Protein AF-A0A0R3SWY9-F1 (afdb_monomer)

Nearest PDB structures (foldseek):
  3jse-assembly1_O  TM=2.771E-01  e=1.727E+00  Trypanosoma brucei
  7rro-assembly1_F1  TM=2.174E-01  e=6.274E+00  Bos taurus
  6ibb-assembly1_A  TM=1.423E-01  e=2.193E+00  Rattus norvegicus
  6ibb-assembly2_C  TM=1.505E-01  e=3.536E+00  Rattus norvegicus

Sequence (299 aa):
MLRLKQEELESQFDLRMREALEEQKVAIEGEIYRWIRRMEAIEHVVDGRADIDRVAKETQALWLAVESLAFALEVPFSKIGATVSLARRSDEFKPFYMSEPLGSYVDTVKEIASPNHEFADVIVDSLPEEVLDKGVYTRQGLLQRFNKVYKTACNVALVGETGGSLWSYAISWLQARLLFDGLGRRRMLSRLPGVGTTLLTPDSEWPEDESKIPDAFCLLTSARAALMPETDTAVNVDPTNCADIEFAVRLLSQLRGQSAAVAADWIRDARRFLEVHQAVQALLAYAMAQNVSAFEERL

Mean predicted aligned error: 12.59 Å

Solvent-accessible surface area (backbone atoms only — not comparable to full-atom values): 16631 Å² total; per-residue (Å²): 111,70,66,64,54,48,53,52,50,50,53,52,50,55,49,52,54,49,51,54,50,50,51,51,48,54,51,52,52,52,50,49,53,56,49,51,55,49,50,53,53,49,49,55,53,48,53,58,48,51,55,49,52,50,54,38,50,52,34,50,52,42,37,52,39,48,49,54,45,50,48,41,44,63,46,49,49,60,83,87,71,64,69,95,78,78,84,90,78,67,101,61,88,73,62,74,28,30,18,57,52,41,42,68,48,52,50,52,38,48,59,59,27,61,89,85,35,68,69,54,48,56,53,60,71,66,54,60,68,68,39,32,72,66,24,42,55,9,68,66,30,50,53,60,51,41,58,55,43,51,55,57,21,37,33,30,38,67,24,46,78,88,63,58,56,76,63,44,43,52,50,18,38,53,51,37,54,50,56,66,71,36,60,83,56,48,74,66,38,73,74,45,91,91,60,66,89,74,73,69,51,99,84,54,79,78,66,89,47,84,91,56,63,70,50,51,60,52,36,52,52,24,26,46,47,40,48,51,59,79,76,86,54,96,62,92,64,69,59,78,80,68,38,41,58,70,60,27,45,56,40,52,68,68,39,59,33,51,21,23,62,58,41,44,63,55,45,55,50,53,48,54,32,48,55,51,51,51,52,48,50,51,48,45,53,48,29,51,52,51,40,52,51,45,52,59,77,71,108

Organism: Hymenolepis diminuta (NCBI:txid6216)

pLDDT: mean 78.16, std 16.66, range [33.22, 97.56]

InterPro domains:
  IPR019133 MICOS complex subunit MIC60 [PF09731] (2-181)
  IPR019133 MICOS complex subunit MIC60 [PF09731] (244-287)
  IPR019133 MICOS complex subunit MIC60 [PTHR15415] (1-182)

Secondary structure (DSSP, 8-state):
-HHHHHHHHHHHHHHHHHHHHHHHHHHHHHHHHHHHHHHHHHHHHHHHHHHHHHHHHHHHHHHHHHHHHHHHHHS---TTS--TTS--S------TTBPPPSHHHHHHHHHHHTTT-HHHHHHHHHS-HHHHHH--B-HHHHHHHHHHHHHHHHTTTT--TT---HHHHHHHHHHHHHHHHTHHHHHHHTTSTTS--PPPPTTPPPP--GGGPPPHHHHHHHHHHHHS----SSS---TTTT--HHHHHHHHHT--THHHHHHHHHHHHHHHHHHHHHHHHHHHHHHHHHHHHHHHTT-

Radius of gyration: 36.82 Å; Cα contacts (8 Å, |Δi|>4): 260; chains: 1; bounding box: 90×55×126 Å

Structure (mmCIF, N/CA/C/O backbone):
data_AF-A0A0R3SWY9-F1
#
_entry.id   AF-A0A0R3SWY9-F1
#
loop_
_atom_site.group_PDB
_atom_site.id
_atom_site.type_symbol
_atom_site.label_atom_id
_atom_site.label_alt_id
_atom_site.label_comp_id
_atom_site.label_asym_id
_atom_site.label_entity_id
_atom_site.label_seq_id
_atom_site.pdbx_PDB_ins_code
_atom_site.Cartn_x
_atom_site.Cartn_y
_atom_site.Cartn_z
_atom_site.occupancy
_atom_site.B_iso_or_equiv
_atom_site.auth_seq_id
_atom_site.auth_comp_id
_atom_site.auth_asym_id
_atom_site.auth_atom_id
_atom_site.pdbx_PDB_model_num
ATOM 1 N N . MET A 1 1 ? -55.923 8.709 87.417 1.00 72.56 1 MET A N 1
ATOM 2 C CA . MET A 1 1 ? -55.506 9.882 86.617 1.00 72.56 1 MET A CA 1
ATOM 3 C C . MET A 1 1 ? -54.056 9.769 86.135 1.00 72.56 1 MET A C 1
ATOM 5 O O . MET A 1 1 ? -53.838 9.925 84.947 1.00 72.56 1 MET A O 1
ATOM 9 N N . LEU A 1 2 ? -53.091 9.411 86.997 1.00 83.06 2 LEU A N 1
ATOM 10 C CA . LEU A 1 2 ? -51.675 9.252 86.607 1.00 83.06 2 LEU A CA 1
ATOM 11 C C . LEU A 1 2 ? -51.416 8.153 85.557 1.00 83.06 2 LEU A C 1
ATOM 13 O O . LEU A 1 2 ? -50.707 8.408 84.596 1.00 83.06 2 LEU A O 1
ATOM 17 N N . ARG A 1 3 ? -52.042 6.973 85.683 1.00 84.69 3 ARG A N 1
ATOM 18 C CA . ARG A 1 3 ? -51.885 5.876 84.703 1.00 84.69 3 ARG A CA 1
ATOM 19 C C . ARG A 1 3 ? -52.355 6.243 83.293 1.00 84.69 3 ARG A C 1
ATOM 21 O O . ARG A 1 3 ? -51.629 6.011 82.345 1.00 84.69 3 ARG A O 1
ATOM 28 N N . LEU A 1 4 ? -53.511 6.902 83.186 1.00 88.12 4 LEU A N 1
ATOM 29 C CA . LEU A 1 4 ? -54.032 7.409 81.910 1.00 88.12 4 LEU A CA 1
ATOM 30 C C . LEU A 1 4 ? -53.075 8.411 81.254 1.00 88.12 4 LEU A C 1
ATOM 32 O O . LEU A 1 4 ? -52.885 8.390 80.047 1.00 88.12 4 LEU A O 1
ATOM 36 N N . LYS A 1 5 ? -52.450 9.286 82.052 1.00 84.88 5 LYS A N 1
ATOM 37 C CA . LYS A 1 5 ? -51.463 10.244 81.537 1.00 84.88 5 LYS A CA 1
ATOM 38 C C . LYS A 1 5 ? -50.164 9.574 81.102 1.00 84.88 5 LYS A C 1
ATOM 40 O O . LYS A 1 5 ? -49.520 10.068 80.186 1.00 84.88 5 LYS A O 1
ATOM 45 N N . GLN A 1 6 ? -49.803 8.468 81.741 1.00 90.69 6 GLN A N 1
ATOM 46 C CA . GLN A 1 6 ? -48.638 7.678 81.378 1.00 90.69 6 GLN A CA 1
ATOM 47 C C . GLN A 1 6 ? -48.862 6.895 80.078 1.00 90.69 6 GLN A C 1
ATOM 49 O O . GLN A 1 6 ? -48.032 7.001 79.186 1.00 90.69 6 GLN A O 1
ATOM 54 N N . GLU A 1 7 ? -50.013 6.237 79.913 1.00 91.25 7 GLU A N 1
ATOM 55 C CA . GLU A 1 7 ? -50.393 5.578 78.649 1.00 91.25 7 GLU A CA 1
ATOM 56 C C . GLU A 1 7 ? -50.476 6.570 77.481 1.00 91.25 7 GLU A C 1
ATOM 58 O O . GLU A 1 7 ? -50.035 6.279 76.373 1.00 91.25 7 GLU A O 1
ATOM 63 N N . GLU A 1 8 ? -51.011 7.770 77.718 1.00 89.44 8 GLU A N 1
ATOM 64 C CA . GLU A 1 8 ? -51.110 8.802 76.684 1.00 89.44 8 GLU A CA 1
ATOM 65 C C . GLU A 1 8 ? -49.728 9.340 76.271 1.00 89.44 8 GLU A C 1
ATOM 67 O O . GLU A 1 8 ? -49.476 9.568 75.088 1.00 89.44 8 GLU A O 1
ATOM 72 N N . LEU A 1 9 ? -48.803 9.487 77.226 1.00 91.81 9 LEU A N 1
ATOM 73 C CA . LEU A 1 9 ? -47.408 9.838 76.949 1.00 91.81 9 LEU A CA 1
ATOM 74 C C . LEU A 1 9 ? -46.670 8.727 76.196 1.00 91.81 9 LEU A C 1
ATOM 76 O O . LEU A 1 9 ? -45.959 9.026 75.240 1.00 91.81 9 LEU A O 1
ATOM 80 N N . GLU A 1 10 ? -46.853 7.470 76.600 1.00 91.94 10 GLU A N 1
ATOM 81 C CA . GLU A 1 10 ? -46.270 6.296 75.938 1.00 91.94 10 GLU A CA 1
ATOM 82 C C . GLU A 1 10 ? -46.774 6.184 74.496 1.00 91.94 10 GLU A C 1
ATOM 84 O O . GLU A 1 10 ? -45.973 6.089 73.569 1.00 91.94 10 GLU A O 1
ATOM 89 N N . SER A 1 11 ? -48.083 6.341 74.278 1.00 91.06 11 SER A N 1
ATOM 90 C CA . SER A 1 11 ? -48.669 6.349 72.936 1.00 91.06 11 SER A CA 1
ATOM 91 C C . SER A 1 11 ? -48.112 7.468 72.054 1.00 91.06 11 SER A C 1
ATOM 93 O O . SER A 1 11 ? -47.897 7.241 70.864 1.00 91.06 11 SER A O 1
ATOM 95 N N . GLN A 1 12 ? -47.892 8.672 72.593 1.00 90.81 12 GLN A N 1
ATOM 96 C CA . GLN A 1 12 ? -47.285 9.761 71.821 1.00 90.81 12 GLN A CA 1
ATOM 97 C C . GLN A 1 12 ? -45.805 9.518 71.527 1.00 90.81 12 GLN A C 1
ATOM 99 O O . GLN A 1 12 ? -45.319 9.908 70.465 1.00 90.81 12 GLN A O 1
ATOM 104 N N . PHE A 1 13 ? -45.082 8.900 72.458 1.00 92.31 13 PHE A N 1
ATOM 105 C CA . PHE A 1 13 ? -43.673 8.581 72.273 1.00 92.31 13 PHE A CA 1
ATOM 106 C C . PHE A 1 13 ? -43.491 7.513 71.192 1.00 92.31 13 PHE A C 1
ATOM 108 O O . PHE A 1 13 ? -42.676 7.688 70.288 1.00 92.31 13 PHE A O 1
ATOM 115 N N . ASP A 1 14 ? -44.319 6.469 71.228 1.00 94.12 14 ASP A N 1
ATOM 116 C CA . ASP A 1 14 ? -44.357 5.422 70.209 1.00 94.12 14 ASP A CA 1
ATOM 117 C C . ASP A 1 14 ? -44.703 5.978 68.827 1.00 94.12 14 ASP A C 1
ATOM 119 O O . ASP A 1 14 ? -44.100 5.573 67.832 1.00 94.12 14 ASP A O 1
ATOM 123 N N . LEU A 1 15 ? -45.652 6.919 68.754 1.00 94.56 15 LEU A N 1
ATOM 124 C CA . LEU A 1 15 ? -46.021 7.568 67.497 1.00 94.56 15 LEU A CA 1
ATOM 125 C C . LEU A 1 15 ? -44.830 8.336 66.904 1.00 94.56 15 LEU A C 1
ATOM 127 O O . LEU A 1 15 ? -44.457 8.083 65.763 1.00 94.56 15 LEU A O 1
ATOM 131 N N . ARG A 1 16 ? -44.169 9.190 67.700 1.00 93.62 16 ARG A N 1
ATOM 132 C CA . ARG A 1 16 ? -42.992 9.955 67.245 1.00 93.62 16 ARG A CA 1
ATOM 133 C C . ARG A 1 16 ? -41.823 9.062 66.851 1.00 93.62 16 ARG A C 1
ATOM 135 O O . ARG A 1 16 ? -41.114 9.370 65.899 1.00 93.62 16 ARG A O 1
ATOM 142 N N . MET A 1 17 ? -41.601 7.971 67.584 1.00 93.31 17 MET A N 1
ATOM 143 C CA . MET A 1 17 ? -40.554 7.009 67.246 1.00 93.31 17 MET A CA 1
ATOM 144 C C . MET A 1 17 ? -40.823 6.345 65.896 1.00 93.31 17 MET A C 1
ATOM 146 O O . MET A 1 17 ? -39.882 6.162 65.129 1.00 93.31 17 MET A O 1
ATOM 150 N N . ARG A 1 18 ? -42.082 6.012 65.582 1.00 93.56 18 ARG A N 1
ATOM 151 C CA . ARG A 1 18 ? -42.458 5.466 64.269 1.00 93.56 18 ARG A CA 1
ATOM 152 C C . ARG A 1 18 ? -42.318 6.501 63.159 1.00 93.56 18 ARG A C 1
ATOM 154 O O . ARG A 1 18 ? -41.705 6.177 62.152 1.00 93.56 18 ARG A O 1
ATOM 161 N N . GLU A 1 19 ? -42.787 7.729 63.371 1.00 94.81 19 GLU A N 1
ATOM 162 C CA . GLU A 1 19 ? -42.649 8.829 62.402 1.00 94.81 19 GLU A CA 1
ATOM 163 C C . GLU A 1 19 ? -41.175 9.102 62.067 1.00 94.81 19 GLU A C 1
ATOM 165 O O . GLU A 1 19 ? -40.802 9.117 60.898 1.00 94.81 19 GLU A O 1
ATOM 170 N N . ALA A 1 20 ? -40.301 9.209 63.075 1.00 92.81 20 ALA A N 1
ATOM 171 C CA . ALA A 1 20 ? -38.868 9.416 62.854 1.00 92.81 20 ALA A CA 1
ATOM 172 C C . ALA A 1 20 ? -38.196 8.231 62.131 1.00 92.81 20 ALA A C 1
ATOM 174 O O . ALA A 1 20 ? -37.278 8.424 61.332 1.00 92.81 20 ALA A O 1
ATOM 175 N N . LEU A 1 21 ? -38.642 6.999 62.401 1.00 96.38 21 LEU A N 1
ATOM 176 C CA . LEU A 1 21 ? -38.131 5.794 61.740 1.00 96.38 21 LEU A CA 1
ATOM 177 C C . LEU A 1 21 ? -38.601 5.735 60.278 1.00 96.38 21 LEU A C 1
ATOM 179 O O . LEU A 1 21 ? -37.814 5.402 59.394 1.00 96.38 21 LEU A O 1
ATOM 183 N N . GLU A 1 22 ? -39.851 6.112 60.007 1.00 93.31 22 GLU A N 1
ATOM 184 C CA . GLU A 1 22 ? -40.405 6.225 58.655 1.00 93.31 22 GLU A CA 1
ATOM 185 C C . GLU A 1 22 ? -39.715 7.330 57.847 1.00 93.31 22 GLU A C 1
ATOM 187 O O . GLU A 1 22 ? -39.317 7.081 56.710 1.00 93.31 22 GLU A O 1
ATOM 192 N N . GLU A 1 23 ? -39.474 8.504 58.434 1.00 94.62 23 GLU A N 1
ATOM 193 C CA . GLU A 1 23 ? -38.720 9.588 57.791 1.00 94.62 23 GLU A CA 1
ATOM 194 C C . GLU A 1 23 ? -37.290 9.160 57.438 1.00 94.62 23 GLU A C 1
ATOM 196 O O . GLU A 1 23 ? -36.847 9.362 56.304 1.00 94.62 23 GLU A O 1
ATOM 201 N N . GLN A 1 24 ? -36.573 8.516 58.369 1.00 93.94 24 GLN A N 1
ATOM 202 C CA . GLN A 1 24 ? -35.234 7.986 58.090 1.00 93.94 24 GLN A CA 1
ATOM 203 C C . GLN A 1 24 ? -35.260 6.911 57.006 1.00 93.94 24 GLN A C 1
ATOM 205 O O . GLN A 1 24 ? -34.390 6.890 56.136 1.00 93.94 24 GLN A O 1
ATOM 210 N N . LYS A 1 25 ? -36.264 6.033 57.028 1.00 95.44 25 LYS A N 1
ATOM 211 C CA . LYS A 1 25 ? -36.425 4.987 56.021 1.00 95.44 25 LYS A CA 1
ATOM 212 C C . LYS A 1 25 ? -36.649 5.586 54.633 1.00 95.44 25 LYS A C 1
ATOM 214 O O . LYS A 1 25 ? -35.950 5.200 53.703 1.00 95.44 25 LYS A O 1
ATOM 219 N N . VAL A 1 26 ? -37.553 6.558 54.499 1.00 94.81 26 VAL A N 1
ATOM 220 C CA . VAL A 1 26 ? -37.816 7.245 53.223 1.00 94.81 26 VAL A CA 1
ATOM 221 C C . VAL A 1 26 ? -36.578 8.009 52.743 1.00 94.81 26 VAL A C 1
ATOM 223 O O . VAL A 1 26 ? -36.274 7.992 51.549 1.00 94.81 26 VAL A O 1
ATOM 226 N N . ALA A 1 27 ? -35.825 8.635 53.654 1.00 94.50 27 ALA A N 1
ATOM 227 C CA . ALA A 1 27 ? -34.573 9.311 53.317 1.00 94.50 27 ALA A CA 1
ATOM 228 C C . ALA A 1 27 ? -33.523 8.334 52.759 1.00 94.50 27 ALA A C 1
ATOM 230 O O . ALA A 1 27 ? -32.964 8.585 51.690 1.00 94.50 27 ALA A O 1
ATOM 231 N N . ILE A 1 28 ? -33.310 7.196 53.429 1.00 95.19 28 ILE A N 1
ATOM 232 C CA . ILE A 1 28 ? -32.370 6.153 52.991 1.00 95.19 28 ILE A CA 1
ATOM 233 C C . ILE A 1 28 ? -32.824 5.532 51.665 1.00 95.19 28 ILE A C 1
ATOM 235 O O . ILE A 1 28 ? -32.014 5.373 50.753 1.00 95.19 28 ILE A O 1
ATOM 239 N N . GLU A 1 29 ? -34.113 5.222 51.510 1.00 95.50 29 GLU A N 1
ATOM 240 C CA . GLU A 1 29 ? -34.664 4.706 50.252 1.00 95.50 29 GLU A CA 1
ATOM 241 C C . GLU A 1 29 ? -34.436 5.697 49.102 1.00 95.50 29 GLU A C 1
ATOM 243 O O . GLU A 1 29 ? -33.963 5.312 48.031 1.00 95.50 29 GLU A O 1
ATOM 248 N N . GLY A 1 30 ? -34.683 6.990 49.330 1.00 96.06 30 GLY A N 1
ATOM 249 C CA . GLY A 1 30 ? -34.417 8.045 48.352 1.00 96.06 30 GLY A CA 1
ATOM 250 C C . GLY A 1 30 ? -32.938 8.162 47.968 1.00 96.06 30 GLY A C 1
ATOM 251 O O . GLY A 1 30 ? -32.618 8.389 46.795 1.00 96.06 30 GLY A O 1
ATOM 252 N N . GLU A 1 31 ? -32.022 7.983 48.922 1.00 97.00 31 GLU A N 1
ATOM 253 C CA . GLU A 1 31 ? -30.583 7.930 48.655 1.00 97.00 31 GLU A CA 1
ATOM 254 C C . GLU A 1 31 ? -30.200 6.701 47.829 1.00 97.00 31 GLU A C 1
ATOM 256 O O . GLU A 1 31 ? -29.489 6.851 46.834 1.00 97.00 31 GLU A O 1
ATOM 261 N N . ILE A 1 32 ? -30.734 5.521 48.151 1.00 97.25 32 ILE A N 1
ATOM 262 C CA . ILE A 1 32 ? -30.513 4.286 47.385 1.00 97.25 32 ILE A CA 1
ATOM 263 C C . ILE A 1 32 ? -30.966 4.469 45.933 1.00 97.25 32 ILE A C 1
ATOM 265 O O . ILE A 1 32 ? -30.189 4.204 45.017 1.00 97.25 32 ILE A O 1
ATOM 269 N N . TYR A 1 33 ? -32.164 5.010 45.690 1.00 96.25 33 TYR A N 1
ATOM 270 C CA . TYR A 1 33 ? -32.629 5.286 44.324 1.00 96.25 33 TYR A CA 1
ATOM 271 C C . TYR A 1 33 ? -31.729 6.279 43.586 1.00 96.25 33 TYR A C 1
ATOM 273 O O . TYR A 1 33 ? -31.476 6.131 42.388 1.00 96.25 33 TYR A O 1
ATOM 281 N N . ARG A 1 34 ? -31.209 7.290 44.290 1.00 96.38 34 ARG A N 1
ATOM 282 C CA . ARG A 1 34 ? -30.265 8.253 43.712 1.00 96.38 34 ARG A CA 1
ATOM 283 C C . ARG A 1 34 ? -28.943 7.584 43.327 1.00 96.38 34 ARG A C 1
ATOM 285 O O . ARG A 1 34 ? -28.356 7.966 42.318 1.00 96.38 34 ARG A O 1
ATOM 292 N N . TRP A 1 35 ? -28.467 6.620 44.111 1.00 97.25 35 TRP A N 1
ATOM 293 C CA . TRP A 1 35 ? -27.259 5.849 43.808 1.00 97.25 35 TRP A CA 1
ATOM 294 C C . TRP A 1 35 ? -27.489 4.867 42.659 1.00 97.25 35 TRP A C 1
ATOM 296 O O . TRP A 1 35 ? -26.663 4.830 41.754 1.00 97.25 35 TRP A O 1
ATOM 306 N N . ILE A 1 36 ? -28.629 4.169 42.627 1.00 97.56 36 ILE A N 1
ATOM 307 C CA . ILE A 1 36 ? -29.010 3.266 41.528 1.00 97.56 36 ILE A CA 1
ATOM 308 C C . ILE A 1 36 ? -29.021 4.017 40.195 1.00 97.56 36 ILE A C 1
ATOM 310 O O . ILE A 1 36 ? -28.367 3.585 39.254 1.00 97.56 36 ILE A O 1
ATOM 314 N N . ARG A 1 37 ? -29.655 5.195 40.128 1.00 96.62 37 ARG A N 1
ATOM 315 C CA . ARG A 1 37 ? -29.674 5.992 38.888 1.00 96.62 37 ARG A CA 1
ATOM 316 C C . ARG A 1 37 ? -28.290 6.452 38.439 1.00 96.62 37 ARG A C 1
ATOM 318 O O . ARG A 1 37 ? -28.040 6.554 37.246 1.00 96.62 37 ARG A O 1
ATOM 325 N N . ARG A 1 38 ? -27.393 6.773 39.379 1.00 97.00 38 ARG A N 1
ATOM 326 C CA . ARG A 1 38 ? -26.006 7.116 39.027 1.00 97.00 38 ARG A CA 1
ATOM 327 C C . ARG A 1 38 ? -25.240 5.901 38.531 1.00 97.00 38 ARG A C 1
ATOM 329 O O . ARG A 1 38 ? -24.461 6.047 37.603 1.00 97.00 38 ARG A O 1
ATOM 336 N N . MET A 1 39 ? -25.458 4.741 39.142 1.00 96.69 39 MET A N 1
ATOM 337 C CA . MET A 1 39 ? -24.835 3.491 38.724 1.00 96.69 39 MET A CA 1
ATOM 338 C C . MET A 1 39 ? -25.263 3.120 37.305 1.00 96.69 39 MET A C 1
ATOM 340 O O . MET A 1 39 ? -24.408 2.900 36.462 1.00 96.69 39 MET A O 1
ATOM 344 N N . GLU A 1 40 ? -26.563 3.171 37.025 1.00 96.62 40 GLU A N 1
ATOM 345 C CA . GLU A 1 40 ? -27.136 2.911 35.701 1.00 96.62 40 GLU A CA 1
ATOM 346 C C . GLU A 1 40 ? -26.636 3.921 34.653 1.00 96.62 40 GLU A C 1
ATOM 348 O O . GLU A 1 40 ? -26.290 3.555 33.533 1.00 96.62 40 GLU A O 1
ATOM 353 N N . ALA A 1 41 ? -26.503 5.200 35.029 1.00 96.06 41 ALA A N 1
ATOM 354 C CA . ALA A 1 41 ? -25.902 6.207 34.156 1.00 96.06 41 ALA A CA 1
ATOM 355 C C . ALA A 1 41 ? -24.416 5.927 33.862 1.00 96.06 41 ALA A C 1
ATOM 357 O O . ALA A 1 41 ? -23.963 6.159 32.744 1.00 96.06 41 ALA A O 1
ATOM 358 N N . ILE A 1 42 ? -23.652 5.441 34.847 1.00 95.81 42 ILE A N 1
ATOM 359 C CA . ILE A 1 42 ? -22.249 5.052 34.653 1.00 95.81 42 ILE A CA 1
ATOM 360 C C . ILE A 1 42 ? -22.162 3.804 33.775 1.00 95.81 42 ILE A C 1
ATOM 362 O O . ILE A 1 42 ? -21.337 3.785 32.869 1.00 95.81 42 ILE A O 1
ATOM 366 N N . GLU A 1 43 ? -23.007 2.802 34.009 1.00 95.00 43 GLU A N 1
ATOM 367 C CA . GLU A 1 43 ? -23.085 1.574 33.210 1.00 95.00 43 GLU A CA 1
ATOM 368 C C . GLU A 1 43 ? -23.337 1.899 31.736 1.00 95.00 43 GLU A C 1
ATOM 370 O O . GLU A 1 43 ? -22.530 1.535 30.890 1.00 95.00 43 GLU A O 1
ATOM 375 N N . HIS A 1 44 ? -24.339 2.731 31.438 1.00 93.75 44 HIS A N 1
ATOM 376 C CA . HIS A 1 44 ? -24.623 3.162 30.069 1.00 93.75 44 HIS A CA 1
ATOM 377 C C . HIS A 1 44 ? -23.445 3.909 29.410 1.00 93.75 44 HIS A C 1
ATOM 379 O O . HIS A 1 44 ? -23.178 3.743 28.220 1.00 93.75 44 HIS A O 1
ATOM 385 N N . VAL A 1 45 ? -22.727 4.757 30.157 1.00 92.75 45 VAL A N 1
ATOM 386 C CA . VAL A 1 45 ? -21.534 5.456 29.638 1.00 92.75 45 VAL A CA 1
ATOM 387 C C . VAL A 1 45 ? -20.374 4.482 29.409 1.00 92.75 45 VAL A C 1
ATOM 389 O O . VAL A 1 45 ? -19.631 4.632 28.440 1.00 92.75 45 VAL A O 1
ATOM 392 N N . VAL A 1 46 ? -20.203 3.492 30.286 1.00 93.94 46 VAL A N 1
ATOM 393 C CA . VAL A 1 46 ? -19.160 2.466 30.167 1.00 93.94 46 VAL A CA 1
ATOM 394 C C . VAL A 1 46 ? -19.433 1.552 28.978 1.00 93.94 46 VAL A C 1
ATOM 396 O O . VAL A 1 46 ? -18.508 1.317 28.204 1.00 93.94 46 VAL A O 1
ATOM 399 N N . ASP A 1 47 ? -20.675 1.108 28.789 1.00 92.19 47 ASP A N 1
ATOM 400 C CA . ASP A 1 47 ? -21.073 0.270 27.655 1.00 92.19 47 ASP A CA 1
ATOM 401 C C . ASP A 1 47 ? -20.876 1.011 26.328 1.00 92.19 47 ASP A C 1
ATOM 403 O O . ASP A 1 47 ? -20.211 0.498 25.428 1.00 92.19 47 ASP A O 1
ATOM 407 N N . GLY A 1 48 ? -21.327 2.270 26.242 1.00 88.31 48 GLY A N 1
ATOM 408 C CA . GLY A 1 48 ? -21.091 3.099 25.056 1.00 88.31 48 GLY A CA 1
ATOM 409 C C . GLY A 1 48 ? -19.600 3.292 24.753 1.00 88.31 48 GLY A C 1
ATOM 410 O O . GLY A 1 48 ? -19.182 3.251 23.597 1.00 88.31 48 GLY A O 1
ATOM 411 N N . ARG A 1 49 ? -18.762 3.434 25.787 1.00 89.38 49 ARG A N 1
ATOM 412 C CA . ARG A 1 49 ? -17.307 3.552 25.617 1.00 89.38 49 ARG A CA 1
ATOM 413 C C . ARG A 1 49 ? -16.648 2.232 25.215 1.00 89.38 49 ARG A C 1
ATOM 415 O O . ARG A 1 49 ? -15.662 2.254 24.479 1.00 89.38 49 ARG A O 1
ATOM 422 N N . ALA A 1 50 ? -17.177 1.099 25.672 1.00 90.88 50 ALA A N 1
ATOM 423 C CA . ALA A 1 50 ? -16.669 -0.223 25.322 1.00 90.88 50 ALA A CA 1
ATOM 424 C C . ALA A 1 50 ? -16.829 -0.514 23.822 1.00 90.88 50 ALA A C 1
ATOM 426 O O . ALA A 1 50 ? -15.901 -1.050 23.210 1.00 90.88 50 ALA A O 1
ATOM 427 N N . ASP A 1 51 ? -17.950 -0.107 23.221 1.00 87.50 51 ASP A N 1
ATOM 428 C CA . ASP A 1 51 ? -18.184 -0.252 21.780 1.00 87.50 51 ASP A CA 1
ATOM 429 C C . ASP A 1 51 ? -17.212 0.595 20.948 1.00 87.50 51 ASP A C 1
ATOM 431 O O . ASP A 1 51 ? -16.583 0.081 20.018 1.00 87.50 51 ASP A O 1
ATOM 435 N N . ILE A 1 52 ? -16.999 1.858 21.329 1.00 87.62 52 ILE A N 1
ATOM 436 C CA . ILE A 1 52 ? -16.041 2.747 20.649 1.00 87.62 52 ILE A CA 1
ATOM 437 C C . ILE A 1 52 ? -14.607 2.204 20.785 1.00 87.62 52 ILE A C 1
ATOM 439 O O . ILE A 1 52 ? -13.825 2.194 19.828 1.00 87.62 52 ILE A O 1
ATOM 443 N N . ASP A 1 53 ? -14.252 1.678 21.961 1.00 88.56 53 ASP A N 1
ATOM 444 C CA . ASP A 1 53 ? -12.947 1.060 22.190 1.00 88.56 53 ASP A CA 1
ATOM 445 C C . ASP A 1 53 ? -12.737 -0.224 21.383 1.00 88.56 53 ASP A C 1
ATOM 447 O O . ASP A 1 53 ? -11.598 -0.527 21.011 1.00 88.56 53 ASP A O 1
ATOM 451 N N . ARG A 1 54 ? -13.807 -0.971 21.095 1.00 88.06 54 ARG A N 1
ATOM 452 C CA . ARG A 1 54 ? -13.755 -2.153 20.231 1.00 88.06 54 ARG A CA 1
ATOM 453 C C . ARG A 1 54 ? -13.423 -1.763 18.792 1.00 88.06 54 ARG A C 1
ATOM 455 O O . ARG A 1 54 ? -12.441 -2.274 18.259 1.00 88.06 54 ARG A O 1
ATOM 462 N N . VAL A 1 55 ? -14.153 -0.804 18.218 1.00 85.56 55 VAL A N 1
ATOM 463 C CA . VAL A 1 55 ? -13.920 -0.313 16.844 1.00 85.56 55 VAL A CA 1
ATOM 464 C C . VAL A 1 55 ? -12.510 0.255 16.696 1.00 85.56 55 VAL A C 1
ATOM 466 O O . VAL A 1 55 ? -11.788 -0.071 15.756 1.00 85.56 55 VAL A O 1
ATOM 469 N N . ALA A 1 56 ? -12.049 1.044 17.665 1.00 87.75 56 ALA A N 1
ATOM 470 C CA . ALA A 1 56 ? -10.703 1.595 17.609 1.00 87.75 56 ALA A CA 1
ATOM 471 C C . ALA A 1 56 ? -9.610 0.509 17.623 1.00 87.75 56 ALA A C 1
ATOM 473 O O . ALA A 1 56 ? -8.624 0.623 16.897 1.00 87.75 56 ALA A O 1
ATOM 474 N N . LYS A 1 57 ? -9.771 -0.567 18.404 1.00 89.00 57 LYS A N 1
ATOM 475 C CA . LYS A 1 57 ? -8.816 -1.691 18.401 1.00 89.00 57 LYS A CA 1
ATOM 476 C C . LYS A 1 57 ? -8.780 -2.404 17.052 1.00 89.00 57 LYS A C 1
ATOM 478 O O . LYS A 1 57 ? -7.696 -2.743 16.587 1.00 89.00 57 LYS A O 1
ATOM 483 N N . GLU A 1 58 ? -9.936 -2.596 16.422 1.00 87.44 58 GLU A N 1
ATOM 484 C CA . GLU A 1 58 ? -10.037 -3.179 15.079 1.00 87.44 58 GLU A CA 1
ATOM 485 C C . GLU A 1 58 ? -9.295 -2.306 14.050 1.00 87.44 58 GLU A C 1
ATOM 487 O O . GLU A 1 58 ? -8.442 -2.801 13.315 1.00 87.44 58 GLU A O 1
ATOM 492 N N . THR A 1 59 ? -9.500 -0.985 14.075 1.00 88.62 59 THR A N 1
ATOM 493 C CA . THR A 1 59 ? -8.797 -0.056 13.165 1.00 88.62 59 THR A CA 1
ATOM 494 C C . THR A 1 59 ? -7.288 -0.003 13.401 1.00 88.62 59 THR A C 1
ATOM 496 O O . THR A 1 59 ? -6.515 0.127 12.454 1.00 88.62 59 THR A O 1
ATOM 499 N N . GLN A 1 60 ? -6.846 -0.149 14.653 1.00 91.06 60 GLN A N 1
ATOM 500 C CA . GLN A 1 60 ? -5.426 -0.220 14.994 1.00 91.06 60 GLN A CA 1
ATOM 501 C C . GLN A 1 60 ? -4.806 -1.523 14.495 1.00 91.06 60 GLN A C 1
ATOM 503 O O . GLN A 1 60 ? -3.689 -1.504 13.983 1.00 91.06 60 GLN A O 1
ATOM 508 N N . ALA A 1 61 ? -5.526 -2.642 14.604 1.00 91.25 61 ALA A N 1
ATOM 509 C CA . ALA A 1 61 ? -5.093 -3.912 14.036 1.00 91.25 61 ALA A CA 1
ATOM 510 C C . ALA A 1 61 ? -4.962 -3.818 12.508 1.00 91.25 61 ALA A C 1
ATOM 512 O O . ALA A 1 61 ? -3.953 -4.262 11.960 1.00 91.25 61 ALA A O 1
ATOM 513 N N . LEU A 1 62 ? -5.922 -3.171 11.835 1.00 91.50 62 LEU A N 1
ATOM 514 C CA . LEU A 1 62 ? -5.854 -2.918 10.395 1.00 91.50 62 LEU A CA 1
ATOM 515 C C . LEU A 1 62 ? -4.637 -2.056 10.044 1.00 91.50 62 LEU A C 1
ATOM 517 O O . LEU A 1 62 ? -3.868 -2.416 9.158 1.00 91.50 62 LEU A O 1
ATOM 521 N N . TRP A 1 63 ? -4.426 -0.949 10.763 1.00 93.00 63 TRP A N 1
ATOM 522 C CA . TRP A 1 63 ? -3.269 -0.080 10.550 1.00 93.00 63 TRP A CA 1
ATOM 523 C C . TRP A 1 63 ? -1.948 -0.842 10.705 1.00 93.00 63 TRP A C 1
ATOM 525 O O . TRP A 1 63 ? -1.090 -0.740 9.837 1.00 93.00 63 TRP A O 1
ATOM 535 N N . LEU A 1 64 ? -1.804 -1.665 11.749 1.00 93.88 64 LEU A N 1
ATOM 536 C CA . LEU A 1 64 ? -0.610 -2.491 11.963 1.00 93.88 64 LEU A CA 1
ATOM 537 C C . LEU A 1 64 ? -0.390 -3.509 10.837 1.00 93.88 64 LEU A C 1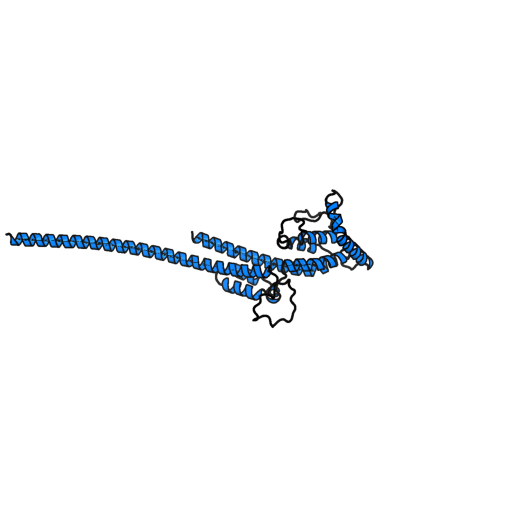
ATOM 539 O O . LEU A 1 64 ? 0.749 -3.719 10.418 1.00 93.88 64 LEU A O 1
ATOM 543 N N . ALA A 1 65 ? -1.459 -4.131 10.336 1.00 91.94 65 ALA A N 1
ATOM 544 C CA . ALA A 1 65 ? -1.372 -5.065 9.218 1.00 91.94 65 ALA A CA 1
ATOM 545 C C . ALA A 1 65 ? -0.895 -4.358 7.94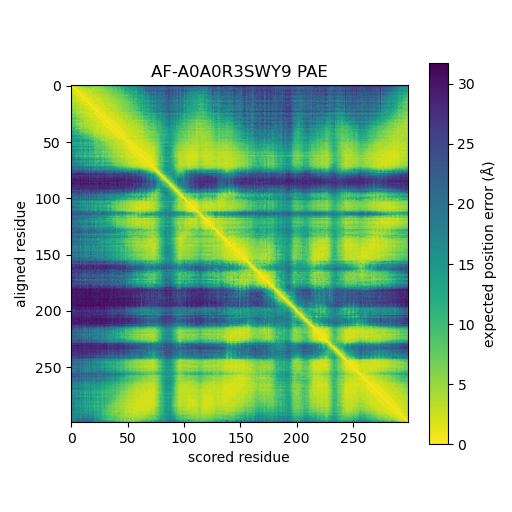1 1.00 91.94 65 ALA A C 1
ATOM 547 O O . ALA A 1 65 ? 0.048 -4.821 7.295 1.00 91.94 65 ALA A O 1
ATOM 548 N N . VAL A 1 66 ? -1.469 -3.196 7.620 1.00 91.88 66 VAL A N 1
ATOM 549 C CA . VAL A 1 66 ? -1.066 -2.399 6.452 1.00 91.88 66 VAL A CA 1
ATOM 550 C C . VAL A 1 66 ? 0.342 -1.808 6.627 1.00 91.88 66 VAL A C 1
ATOM 552 O O . VAL A 1 66 ? 1.101 -1.737 5.666 1.00 91.88 66 VAL A O 1
ATOM 555 N N . GLU A 1 67 ? 0.748 -1.443 7.839 1.00 91.56 67 GLU A N 1
ATOM 556 C CA . GLU A 1 67 ? 2.112 -0.978 8.115 1.00 91.56 67 GLU A CA 1
ATOM 557 C C . GLU A 1 67 ? 3.130 -2.111 7.929 1.00 91.56 67 GLU A C 1
ATOM 559 O O . GLU A 1 67 ? 4.184 -1.923 7.323 1.00 91.56 67 GLU A O 1
ATOM 564 N N . SER A 1 68 ? 2.798 -3.328 8.372 1.00 90.94 68 SER A N 1
ATOM 565 C CA . SER A 1 68 ? 3.642 -4.505 8.132 1.00 90.94 68 SER A CA 1
ATOM 566 C C . SER A 1 68 ? 3.786 -4.815 6.636 1.00 90.94 68 SER A C 1
ATOM 568 O O . SER A 1 68 ? 4.868 -5.183 6.174 1.00 90.94 68 SER A O 1
ATOM 570 N N . LEU A 1 69 ? 2.716 -4.583 5.871 1.00 88.69 69 LEU A N 1
ATOM 571 C CA . LEU A 1 69 ? 2.685 -4.682 4.417 1.00 88.69 69 LEU A CA 1
ATOM 572 C C . LEU A 1 69 ? 3.560 -3.598 3.761 1.00 88.69 69 LEU A C 1
ATOM 574 O O . LEU A 1 69 ? 4.343 -3.899 2.861 1.00 88.69 69 LEU A O 1
ATOM 578 N N . ALA A 1 70 ? 3.477 -2.351 4.231 1.00 88.75 70 ALA A N 1
ATOM 579 C CA . ALA A 1 70 ? 4.313 -1.247 3.761 1.00 88.75 70 ALA A CA 1
ATOM 580 C C . ALA A 1 70 ? 5.802 -1.516 4.020 1.00 88.75 70 ALA A C 1
ATOM 582 O O . ALA A 1 70 ? 6.628 -1.388 3.114 1.00 88.75 70 ALA A O 1
ATOM 583 N N . PHE A 1 71 ? 6.139 -1.989 5.220 1.00 86.00 71 PHE A N 1
ATOM 584 C CA . PHE A 1 71 ? 7.504 -2.360 5.581 1.00 86.00 71 PHE A CA 1
ATOM 585 C C . PHE A 1 71 ? 8.056 -3.481 4.688 1.00 86.00 71 PHE A C 1
ATOM 587 O O . PHE A 1 71 ? 9.209 -3.417 4.253 1.00 86.00 71 PHE A O 1
ATOM 594 N N . ALA A 1 72 ? 7.228 -4.475 4.347 1.00 84.56 72 ALA A N 1
ATOM 595 C CA . ALA A 1 72 ? 7.607 -5.555 3.435 1.00 84.56 72 ALA A CA 1
ATOM 596 C C . ALA A 1 72 ? 7.937 -5.064 2.008 1.00 84.56 72 ALA A C 1
ATOM 598 O O . ALA A 1 72 ? 8.713 -5.713 1.303 1.00 84.56 72 ALA A O 1
ATOM 599 N N . LEU A 1 73 ? 7.388 -3.920 1.576 1.00 84.31 73 LEU A N 1
ATOM 600 C CA . LEU A 1 73 ? 7.695 -3.300 0.278 1.00 84.31 73 LEU A CA 1
ATOM 601 C C . LEU A 1 73 ? 8.984 -2.468 0.297 1.00 84.31 73 LEU A C 1
ATOM 603 O O . LEU A 1 73 ? 9.679 -2.370 -0.720 1.00 84.31 73 LEU A O 1
ATOM 607 N N . GLU A 1 74 ? 9.290 -1.833 1.426 1.00 79.81 74 GLU A N 1
ATOM 608 C CA . GLU A 1 74 ? 10.454 -0.955 1.557 1.00 79.81 74 GLU A CA 1
ATOM 609 C C . GLU A 1 74 ? 11.739 -1.733 1.830 1.00 79.81 74 GLU A C 1
ATOM 611 O O . GLU A 1 74 ? 12.790 -1.430 1.250 1.00 79.81 74 GLU A O 1
ATOM 616 N N . VAL A 1 75 ? 11.662 -2.754 2.683 1.00 75.50 75 VAL A N 1
ATOM 617 C CA . VAL A 1 75 ? 12.839 -3.497 3.122 1.00 75.50 75 VAL A CA 1
ATOM 618 C C . VAL A 1 75 ? 13.135 -4.645 2.156 1.00 75.50 75 VAL A C 1
ATOM 620 O O . VAL A 1 75 ? 12.274 -5.487 1.902 1.00 75.50 75 VAL A O 1
ATOM 623 N N . PRO A 1 76 ? 14.359 -4.724 1.599 1.00 63.41 76 PRO A N 1
ATOM 624 C CA . PRO A 1 76 ? 14.741 -5.849 0.760 1.00 63.41 76 PRO A CA 1
ATOM 625 C C . PRO A 1 76 ? 14.700 -7.151 1.560 1.00 63.41 76 PRO A C 1
ATOM 627 O O . PRO A 1 76 ? 15.189 -7.213 2.691 1.00 63.41 76 PRO A O 1
ATOM 630 N N . PHE A 1 77 ? 14.170 -8.211 0.946 1.00 56.59 77 PHE A N 1
ATOM 631 C CA . PHE A 1 77 ? 14.123 -9.532 1.559 1.00 56.59 77 PHE A CA 1
ATOM 632 C C . PHE A 1 77 ? 15.536 -9.985 1.959 1.00 56.59 77 PHE A C 1
ATOM 634 O O . PHE A 1 77 ? 16.378 -10.306 1.114 1.00 56.59 77 PHE A O 1
ATOM 641 N N . SER A 1 78 ? 15.810 -10.015 3.265 1.00 52.75 78 SER A N 1
ATOM 642 C CA . SER A 1 78 ? 17.051 -10.560 3.804 1.00 52.75 78 SER A CA 1
ATOM 643 C C . SER A 1 78 ? 16.764 -11.925 4.425 1.00 52.75 78 SER A C 1
ATOM 645 O O . SER A 1 78 ? 16.004 -12.061 5.379 1.00 52.75 78 SER A O 1
ATOM 647 N N . LYS A 1 79 ? 17.421 -12.973 3.912 1.00 49.75 79 LYS A N 1
ATOM 648 C CA . LYS A 1 79 ? 17.354 -14.339 4.473 1.00 49.75 79 LYS A CA 1
ATOM 649 C C . LYS A 1 79 ? 17.875 -14.443 5.920 1.00 49.75 79 LYS A C 1
ATOM 651 O O . LYS A 1 79 ? 17.896 -15.535 6.473 1.00 49.75 79 LYS A O 1
ATOM 656 N N . ILE A 1 80 ? 18.337 -13.345 6.523 1.00 44.50 80 ILE A N 1
ATOM 657 C CA . ILE A 1 80 ? 19.078 -13.336 7.791 1.00 44.50 80 ILE A CA 1
ATOM 658 C C . ILE A 1 80 ? 18.143 -13.512 9.005 1.00 44.50 80 ILE A C 1
ATOM 660 O O . ILE A 1 80 ? 18.614 -13.890 10.073 1.00 44.50 80 ILE A O 1
ATOM 664 N N . GLY A 1 81 ? 16.825 -13.332 8.840 1.00 44.44 81 GLY A N 1
ATOM 665 C CA . GLY A 1 81 ? 15.837 -13.483 9.921 1.00 44.44 81 GLY A CA 1
ATOM 666 C C . GLY A 1 81 ? 14.703 -14.482 9.670 1.00 44.44 81 GLY A C 1
ATOM 667 O O . GLY A 1 81 ? 13.903 -14.713 10.574 1.00 44.44 81 GLY A O 1
ATOM 668 N N . ALA A 1 82 ? 14.615 -15.091 8.481 1.00 46.09 82 ALA A N 1
ATOM 669 C CA . ALA A 1 82 ? 13.563 -16.060 8.187 1.00 46.09 82 ALA A CA 1
ATOM 670 C C . ALA A 1 82 ? 13.785 -17.321 9.034 1.00 46.09 82 ALA A C 1
ATOM 672 O O . ALA A 1 82 ? 14.686 -18.125 8.774 1.00 46.09 82 ALA A O 1
ATOM 673 N N . THR A 1 83 ? 12.970 -17.475 10.078 1.00 38.00 83 THR A N 1
ATOM 674 C CA . THR A 1 83 ? 12.899 -18.714 10.847 1.00 38.00 83 THR A CA 1
ATOM 675 C C . THR A 1 83 ? 12.730 -19.889 9.884 1.00 38.00 83 THR A C 1
ATOM 677 O O . THR A 1 83 ? 12.046 -19.818 8.866 1.00 38.00 83 THR A O 1
ATOM 680 N N . VAL A 1 84 ? 13.422 -20.975 10.202 1.00 41.97 84 VAL A N 1
ATOM 681 C CA . VAL A 1 84 ? 13.749 -22.140 9.364 1.00 41.97 84 VAL A CA 1
ATOM 682 C C . VAL A 1 84 ? 12.529 -22.937 8.835 1.00 41.97 84 VAL A C 1
ATOM 684 O O . VAL A 1 84 ? 12.689 -24.047 8.333 1.00 41.97 84 VAL A O 1
ATOM 687 N N . SER A 1 85 ? 11.297 -22.424 8.897 1.00 40.53 85 SER A N 1
ATOM 688 C CA . SER A 1 85 ? 10.093 -23.255 8.801 1.00 40.53 85 SER A CA 1
ATOM 689 C C . SER A 1 85 ? 9.278 -23.212 7.499 1.00 40.53 85 SER A C 1
ATOM 691 O O . SER A 1 85 ? 8.533 -24.166 7.302 1.00 40.53 85 SER A O 1
ATOM 693 N N . LEU A 1 86 ? 9.426 -22.254 6.563 1.00 41.66 86 LEU A N 1
ATOM 694 C CA . LEU A 1 86 ? 8.555 -22.249 5.355 1.00 41.66 86 LEU A CA 1
ATOM 695 C C . LEU A 1 86 ? 9.204 -22.030 3.975 1.00 41.66 86 LEU A C 1
ATOM 697 O O . LEU A 1 86 ? 8.525 -22.185 2.964 1.00 41.66 86 LEU A O 1
ATOM 701 N N . ALA A 1 87 ? 10.513 -21.796 3.863 1.00 44.84 87 ALA A N 1
ATOM 702 C CA . ALA A 1 87 ? 11.138 -21.473 2.568 1.00 44.84 87 ALA A CA 1
ATOM 703 C C . ALA A 1 87 ? 12.021 -22.592 1.980 1.00 44.84 87 ALA A C 1
ATOM 705 O O . ALA A 1 87 ? 13.089 -22.326 1.431 1.00 44.84 87 ALA A O 1
ATOM 706 N N . ARG A 1 88 ? 11.598 -23.861 2.071 1.00 39.97 88 ARG A N 1
ATOM 707 C CA . ARG A 1 88 ? 12.299 -24.989 1.418 1.00 39.97 88 ARG A CA 1
ATOM 708 C C . ARG A 1 88 ? 11.684 -25.394 0.064 1.00 39.97 88 ARG A C 1
ATOM 710 O O . ARG A 1 88 ? 11.906 -26.518 -0.374 1.00 39.97 88 ARG A O 1
ATOM 717 N N . ARG A 1 89 ? 10.898 -24.520 -0.590 1.00 41.84 89 ARG A N 1
ATOM 718 C CA . ARG A 1 89 ? 10.088 -24.899 -1.770 1.00 41.84 89 ARG A CA 1
ATOM 719 C C . ARG A 1 89 ? 10.301 -24.126 -3.079 1.00 41.84 89 ARG A C 1
ATOM 721 O O . ARG A 1 89 ? 9.693 -24.518 -4.065 1.00 41.84 89 ARG A O 1
ATOM 728 N N . SER A 1 90 ? 11.176 -23.125 -3.159 1.00 41.31 90 SER A N 1
ATOM 729 C CA . SER A 1 90 ? 11.518 -22.515 -4.457 1.00 41.31 90 SER A CA 1
ATOM 730 C C . SER A 1 90 ? 13.027 -22.365 -4.612 1.00 41.31 90 SER A C 1
ATOM 732 O O . SER A 1 90 ? 13.643 -21.477 -4.022 1.00 41.31 90 SER A O 1
ATOM 734 N N . ASP A 1 91 ? 13.602 -23.255 -5.414 1.00 39.84 91 ASP A N 1
ATOM 735 C CA . ASP A 1 91 ? 14.992 -23.271 -5.877 1.00 39.84 91 ASP A CA 1
ATOM 736 C C . ASP A 1 91 ? 15.239 -22.182 -6.941 1.00 39.84 91 ASP A C 1
ATOM 738 O O . ASP A 1 91 ? 15.767 -22.420 -8.021 1.00 39.84 91 ASP A O 1
ATOM 742 N N . GLU A 1 92 ? 14.790 -20.961 -6.653 1.00 49.47 92 GLU A N 1
ATOM 743 C CA . GLU A 1 92 ? 15.033 -19.785 -7.478 1.00 49.47 92 GLU A CA 1
ATOM 744 C C . GLU A 1 92 ? 15.727 -18.749 -6.605 1.00 49.47 92 GLU A C 1
ATOM 746 O O . GLU A 1 92 ? 15.226 -18.320 -5.562 1.00 49.47 92 GLU A O 1
ATOM 751 N N . PHE A 1 93 ? 16.940 -18.385 -7.010 1.00 47.28 93 PHE A N 1
ATOM 752 C CA . PHE A 1 93 ? 17.758 -17.376 -6.357 1.00 47.28 93 PHE A CA 1
ATOM 753 C C . PHE A 1 93 ? 17.091 -16.007 -6.561 1.00 47.28 93 PHE A C 1
ATOM 755 O O . PHE A 1 93 ? 17.477 -15.243 -7.445 1.00 47.28 93 PHE A O 1
ATOM 762 N N . LYS A 1 94 ? 16.039 -15.705 -5.788 1.00 54.06 94 LYS A N 1
ATOM 763 C CA . LYS A 1 94 ? 15.396 -14.392 -5.831 1.00 54.06 94 LYS A CA 1
ATOM 764 C C . LYS A 1 94 ? 16.456 -13.345 -5.457 1.00 54.06 94 LYS A C 1
ATOM 766 O O . LYS A 1 94 ? 17.111 -13.493 -4.419 1.00 54.06 94 LYS A O 1
ATOM 771 N N . PRO A 1 95 ? 16.707 -12.345 -6.317 1.00 58.06 95 PRO A N 1
ATOM 772 C CA . PRO A 1 95 ? 17.725 -11.339 -6.051 1.00 58.06 95 PRO A CA 1
ATOM 773 C C . PRO A 1 95 ? 17.382 -10.573 -4.765 1.00 58.06 95 PRO A C 1
ATOM 775 O O . PRO A 1 95 ? 16.207 -10.401 -4.457 1.00 58.06 95 PRO A O 1
ATOM 778 N N . PHE A 1 96 ? 18.404 -10.083 -4.050 1.00 60.31 96 PHE A N 1
ATOM 779 C CA . PHE A 1 96 ? 18.352 -9.318 -2.780 1.00 60.31 96 PHE A CA 1
ATOM 780 C C . PHE A 1 96 ? 17.565 -7.981 -2.838 1.00 60.31 96 PHE A C 1
ATOM 782 O O . PHE A 1 96 ? 17.777 -7.078 -2.040 1.00 60.31 96 PHE A O 1
ATOM 789 N N . TYR A 1 97 ? 16.684 -7.825 -3.819 1.00 69.88 97 TYR A N 1
ATOM 790 C CA . TYR A 1 97 ? 16.115 -6.572 -4.299 1.00 69.88 97 TYR A CA 1
ATOM 791 C C . TYR A 1 97 ? 14.618 -6.698 -4.643 1.00 69.88 97 TYR A C 1
ATOM 793 O O . TYR A 1 97 ? 14.032 -5.771 -5.203 1.00 69.88 97 TYR A O 1
ATOM 801 N N . MET A 1 98 ? 14.013 -7.851 -4.343 1.00 75.12 98 MET A N 1
ATOM 802 C CA . MET A 1 98 ? 12.567 -8.082 -4.384 1.00 75.12 98 MET A CA 1
ATOM 803 C C . MET A 1 98 ? 12.010 -8.160 -2.960 1.00 75.12 98 MET A C 1
ATOM 805 O O . MET A 1 98 ? 12.714 -8.592 -2.042 1.00 75.12 98 MET A O 1
ATOM 809 N N . SER A 1 99 ? 10.760 -7.736 -2.799 1.00 71.31 99 SER A N 1
ATOM 810 C CA . SER A 1 99 ? 9.976 -7.927 -1.585 1.00 71.31 99 SER A CA 1
ATOM 811 C C . SER A 1 99 ? 9.681 -9.410 -1.362 1.00 71.31 99 SER A C 1
ATOM 813 O O . SER A 1 99 ? 9.781 -10.244 -2.272 1.00 71.31 99 SER A O 1
ATOM 815 N N . GLU A 1 100 ? 9.274 -9.736 -0.141 1.00 73.75 100 GLU A N 1
ATOM 816 C CA . GLU A 1 100 ? 8.646 -11.022 0.158 1.00 73.75 100 GLU A CA 1
ATOM 817 C C . GLU A 1 100 ? 7.336 -11.175 -0.656 1.00 73.75 100 GLU A C 1
ATOM 819 O O . GLU A 1 100 ? 6.749 -10.153 -1.047 1.00 73.75 100 GLU A O 1
ATOM 824 N N . PRO A 1 101 ? 6.887 -12.406 -0.997 1.00 79.62 101 PRO A N 1
ATOM 825 C CA . PRO A 1 101 ? 5.546 -12.615 -1.542 1.00 79.62 101 PRO A CA 1
ATOM 826 C C . PRO A 1 101 ? 4.494 -11.939 -0.663 1.00 79.62 101 PRO A C 1
ATOM 828 O O . PRO A 1 101 ? 4.475 -12.112 0.554 1.00 79.62 101 PRO A O 1
ATOM 831 N N . LEU A 1 102 ? 3.622 -11.160 -1.302 1.00 81.69 102 LEU A N 1
ATOM 832 C CA . LEU A 1 102 ? 2.684 -10.288 -0.604 1.00 81.69 102 LEU A CA 1
ATOM 833 C C . LEU A 1 102 ? 1.434 -11.029 -0.112 1.00 81.69 102 LEU A C 1
ATOM 835 O O . LEU A 1 102 ? 0.704 -10.493 0.716 1.00 81.69 102 LEU A O 1
ATOM 839 N N . GLY A 1 103 ? 1.210 -12.258 -0.595 1.00 84.69 103 GLY A N 1
ATOM 840 C CA . GLY A 1 103 ? 0.004 -13.046 -0.325 1.00 84.69 103 GLY A CA 1
ATOM 841 C C . GLY A 1 103 ? -0.350 -13.131 1.157 1.00 84.69 103 GLY A C 1
ATOM 842 O O . GLY A 1 103 ? -1.444 -12.741 1.539 1.00 84.69 103 GLY A O 1
ATOM 843 N N . SER A 1 104 ? 0.603 -13.511 2.015 1.00 87.25 104 SER A N 1
ATOM 844 C CA . SER A 1 104 ? 0.333 -13.651 3.452 1.00 87.25 104 SER A CA 1
ATOM 845 C C . SER A 1 104 ? -0.092 -12.343 4.115 1.00 87.25 104 SER A C 1
ATOM 847 O O . SER A 1 104 ? -0.934 -12.351 5.004 1.00 87.25 104 SER A O 1
ATOM 849 N N . TYR A 1 105 ? 0.482 -11.216 3.696 1.00 87.12 105 TYR A N 1
ATOM 850 C CA . TYR A 1 105 ? 0.143 -9.909 4.254 1.00 87.12 105 TYR A CA 1
ATOM 851 C C . TYR A 1 105 ? -1.233 -9.450 3.779 1.00 87.12 105 TYR A C 1
ATOM 853 O O . TYR A 1 105 ? -2.026 -8.940 4.568 1.00 87.12 105 TYR A O 1
ATOM 861 N N . VAL A 1 106 ? -1.540 -9.682 2.505 1.00 88.44 106 VAL A N 1
ATOM 862 C CA . VAL A 1 106 ? -2.850 -9.375 1.929 1.00 88.44 106 VAL A CA 1
ATOM 863 C C . VAL A 1 106 ? -3.947 -10.212 2.589 1.00 88.44 106 VAL A C 1
ATOM 865 O O . VAL A 1 106 ? -4.986 -9.660 2.945 1.00 88.44 106 VAL A O 1
ATOM 868 N N . ASP A 1 107 ? -3.686 -11.490 2.867 1.00 89.44 107 ASP A N 1
ATOM 869 C CA . ASP A 1 107 ? -4.613 -12.362 3.593 1.00 89.44 107 ASP A CA 1
ATOM 870 C C . ASP A 1 107 ? -4.883 -11.836 5.012 1.00 89.44 107 ASP A C 1
ATOM 872 O O . ASP A 1 107 ? -6.039 -11.761 5.427 1.00 89.44 107 ASP A O 1
ATOM 876 N N . THR A 1 108 ? -3.845 -11.384 5.734 1.00 89.12 108 THR A N 1
ATOM 877 C CA . THR A 1 108 ? -4.026 -10.789 7.074 1.00 89.12 108 THR A CA 1
ATOM 878 C C . THR A 1 108 ? -4.820 -9.487 7.034 1.00 89.12 108 THR A C 1
ATOM 880 O O . THR A 1 108 ? -5.642 -9.239 7.913 1.00 89.12 108 THR A O 1
ATOM 883 N N . VAL A 1 109 ? -4.621 -8.661 6.002 1.00 88.88 109 VAL A N 1
ATOM 884 C CA . VAL A 1 109 ? -5.405 -7.434 5.820 1.00 88.88 109 VAL A CA 1
ATOM 885 C C . VAL A 1 109 ? -6.860 -7.785 5.509 1.00 88.88 109 VAL A C 1
ATOM 887 O O . VAL A 1 109 ? -7.755 -7.170 6.080 1.00 88.88 109 VAL A O 1
ATOM 890 N N . LYS A 1 110 ? -7.112 -8.803 4.678 1.00 89.38 110 LYS A N 1
ATOM 891 C CA . LYS A 1 110 ? -8.465 -9.254 4.320 1.00 89.38 110 LYS A CA 1
ATOM 892 C C . LYS A 1 110 ? -9.225 -9.857 5.506 1.00 89.38 110 LYS A C 1
ATOM 894 O O . LYS A 1 110 ? -10.414 -9.577 5.671 1.00 89.38 110 LYS A O 1
ATOM 899 N N . GLU A 1 111 ? -8.537 -10.627 6.352 1.00 89.06 111 GLU A N 1
ATOM 900 C CA . GLU A 1 111 ? -9.090 -11.199 7.587 1.00 89.06 111 GLU A CA 1
ATOM 901 C C . GLU A 1 111 ? -9.510 -10.110 8.583 1.00 89.06 111 GLU A C 1
ATOM 903 O O . GLU A 1 111 ? -10.569 -10.217 9.193 1.00 89.06 111 GLU A O 1
ATOM 908 N N . ILE A 1 112 ? -8.714 -9.043 8.715 1.00 86.25 112 ILE A N 1
ATOM 909 C CA . ILE A 1 112 ? -8.995 -7.940 9.647 1.00 86.25 112 ILE A CA 1
ATOM 910 C C . ILE A 1 112 ? -10.017 -6.946 9.068 1.00 86.25 112 ILE A C 1
ATOM 912 O O . ILE A 1 112 ? -10.815 -6.378 9.812 1.00 86.25 112 ILE A O 1
ATOM 916 N N . ALA A 1 113 ? -10.008 -6.715 7.752 1.00 81.94 113 ALA A N 1
ATOM 917 C CA . ALA A 1 113 ? -10.902 -5.764 7.088 1.00 81.94 113 ALA A CA 1
ATOM 918 C C . ALA A 1 113 ? -12.366 -6.234 7.050 1.00 81.94 113 ALA A C 1
ATOM 920 O O . ALA A 1 113 ? -13.289 -5.420 7.172 1.00 81.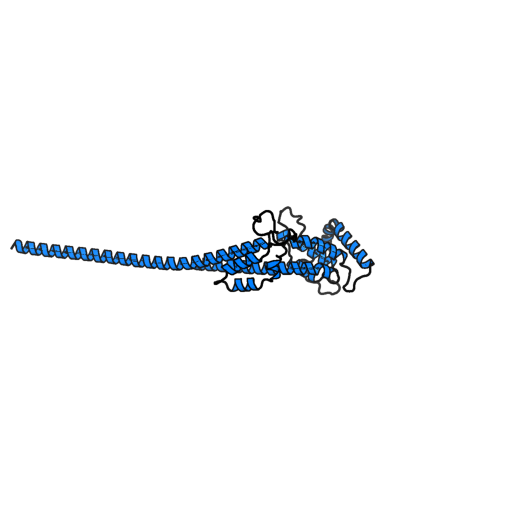94 113 ALA A O 1
ATOM 921 N N . SER A 1 114 ? -12.585 -7.541 6.900 1.00 72.25 114 SER A N 1
ATOM 922 C CA . SER A 1 114 ? -13.917 -8.150 6.929 1.00 72.25 114 SER A CA 1
ATOM 923 C C . SER A 1 114 ? -14.408 -8.198 8.385 1.00 72.25 114 SER A C 1
ATOM 925 O O . SER A 1 114 ? -13.781 -8.913 9.167 1.00 72.25 114 SER A O 1
ATOM 927 N N . PRO A 1 115 ? -15.486 -7.492 8.812 1.00 72.12 115 PRO A N 1
ATOM 928 C CA . PRO A 1 115 ? -16.652 -7.010 8.047 1.00 72.12 115 PRO A CA 1
ATOM 929 C C . PRO A 1 115 ? -16.858 -5.476 7.970 1.00 72.12 115 PRO A C 1
ATOM 931 O O . PRO A 1 115 ? -17.844 -5.034 7.385 1.00 72.12 115 PRO A O 1
ATOM 934 N N . ASN A 1 116 ? -15.999 -4.662 8.589 1.00 75.44 116 ASN A N 1
ATOM 935 C CA . ASN A 1 116 ? -16.279 -3.233 8.814 1.00 75.44 116 ASN A CA 1
ATOM 936 C C . ASN A 1 116 ? -15.730 -2.297 7.721 1.00 75.44 116 ASN A C 1
ATOM 938 O O . ASN A 1 116 ? -16.159 -1.146 7.636 1.00 75.44 116 ASN A O 1
ATOM 942 N N . HIS A 1 117 ? -14.799 -2.762 6.882 1.00 82.94 117 HIS A N 1
ATOM 943 C CA . HIS A 1 117 ? -14.046 -1.905 5.962 1.00 82.94 117 HIS A CA 1
ATOM 944 C C . HIS A 1 117 ? -14.169 -2.353 4.495 1.00 82.94 117 HIS A C 1
ATOM 946 O O . HIS A 1 117 ? -13.252 -2.963 3.948 1.00 82.94 117 HIS A O 1
ATOM 952 N N . GLU A 1 118 ? -15.267 -1.981 3.822 1.00 85.25 118 GLU A N 1
ATOM 953 C CA . GLU A 1 118 ? -15.492 -2.260 2.384 1.00 85.25 118 GLU A CA 1
ATOM 954 C C . GLU A 1 118 ? -14.369 -1.697 1.495 1.00 85.25 118 GLU A C 1
ATOM 956 O O . GLU A 1 118 ? -13.905 -2.351 0.566 1.00 85.25 118 GLU A O 1
ATOM 961 N N . PHE A 1 119 ? -13.873 -0.498 1.815 1.00 88.44 119 PHE A N 1
ATOM 962 C CA . PHE A 1 119 ? -12.800 0.149 1.056 1.00 88.44 119 PHE A CA 1
ATOM 963 C C . PHE A 1 119 ? -11.504 -0.672 1.037 1.00 88.44 119 PHE A C 1
ATOM 965 O O . PHE A 1 119 ? -10.821 -0.726 0.014 1.00 88.44 119 PHE A O 1
ATOM 972 N N . ALA A 1 120 ? -11.167 -1.317 2.158 1.00 87.62 120 ALA A N 1
ATOM 973 C CA . ALA A 1 120 ? -9.953 -2.114 2.251 1.00 87.62 120 ALA A CA 1
ATOM 974 C C . ALA A 1 120 ? -10.050 -3.390 1.403 1.00 87.62 120 ALA A C 1
ATOM 976 O O . ALA A 1 120 ? -9.079 -3.740 0.738 1.00 87.62 120 ALA A O 1
ATOM 977 N N . ASP A 1 121 ? -11.227 -4.022 1.362 1.00 89.19 121 ASP A N 1
ATOM 978 C CA . ASP A 1 121 ? -11.485 -5.212 0.542 1.00 89.19 121 ASP A CA 1
ATOM 979 C C . ASP A 1 121 ? -11.384 -4.889 -0.958 1.00 89.19 121 ASP A C 1
ATOM 981 O O . ASP A 1 121 ? -10.662 -5.560 -1.692 1.00 89.19 121 ASP A O 1
ATOM 985 N N . VAL A 1 122 ? -11.980 -3.773 -1.401 1.00 91.19 122 VAL A N 1
ATOM 986 C CA . VAL A 1 122 ? -11.898 -3.325 -2.805 1.00 91.19 122 VAL A CA 1
ATOM 987 C C . VAL A 1 122 ? -10.455 -3.054 -3.241 1.00 91.19 122 VAL A C 1
ATOM 989 O O . VAL A 1 122 ? -10.070 -3.414 -4.355 1.00 91.19 122 VAL A O 1
ATOM 992 N N . ILE A 1 123 ? -9.637 -2.421 -2.391 1.00 90.56 123 ILE A N 1
ATOM 993 C CA . ILE A 1 123 ? -8.229 -2.165 -2.730 1.00 90.56 123 ILE A CA 1
ATOM 994 C C . ILE A 1 123 ? -7.431 -3.464 -2.756 1.00 90.56 123 ILE A C 1
ATOM 996 O O . ILE A 1 123 ? -6.630 -3.657 -3.672 1.00 90.56 123 ILE A O 1
ATOM 1000 N N . VAL A 1 124 ? -7.646 -4.352 -1.788 1.00 88.25 124 VAL A N 1
ATOM 1001 C CA . VAL A 1 124 ? -6.988 -5.661 -1.746 1.00 88.25 124 VAL A CA 1
ATOM 1002 C C . VAL A 1 124 ? -7.309 -6.471 -3.002 1.00 88.25 124 VAL A C 1
ATOM 1004 O O . VAL A 1 124 ? -6.392 -6.997 -3.630 1.00 88.25 124 VAL A O 1
ATOM 1007 N N . ASP A 1 125 ? -8.569 -6.488 -3.429 1.00 88.94 125 ASP A N 1
ATOM 1008 C CA . ASP A 1 125 ? -9.008 -7.187 -4.638 1.00 88.94 125 ASP A CA 1
ATOM 1009 C C . ASP A 1 125 ? -8.490 -6.527 -5.931 1.00 88.94 125 ASP A C 1
ATOM 1011 O O . ASP A 1 125 ? -8.372 -7.182 -6.967 1.00 88.94 125 ASP A O 1
ATOM 1015 N N . SER A 1 126 ? -8.143 -5.235 -5.890 1.00 90.06 126 SER A N 1
ATOM 1016 C CA . SER A 1 126 ? -7.540 -4.528 -7.028 1.00 90.06 126 SER A CA 1
ATOM 1017 C C . SER A 1 126 ? -6.053 -4.847 -7.242 1.00 90.06 126 SER A C 1
ATOM 1019 O O . SER A 1 126 ? -5.495 -4.494 -8.287 1.00 90.06 126 SER A O 1
ATOM 1021 N N . LEU A 1 127 ? -5.395 -5.509 -6.282 1.00 88.88 127 LEU A N 1
ATOM 1022 C CA . LEU A 1 127 ? -3.983 -5.863 -6.398 1.00 88.88 127 LEU A CA 1
ATOM 1023 C C . LEU A 1 127 ? -3.786 -7.000 -7.417 1.00 88.88 127 LEU A C 1
ATOM 1025 O O . LEU A 1 127 ? -4.465 -8.024 -7.353 1.00 88.88 127 LEU A O 1
ATOM 1029 N N . PRO A 1 128 ? -2.827 -6.874 -8.351 1.00 84.69 128 PRO A N 1
ATOM 1030 C CA . PRO A 1 128 ? -2.608 -7.900 -9.364 1.00 84.69 128 PRO A CA 1
ATOM 1031 C C . PRO A 1 128 ? -2.062 -9.202 -8.751 1.00 84.69 128 PRO A C 1
ATOM 1033 O O . PRO A 1 128 ? -1.084 -9.175 -8.005 1.00 84.69 128 PRO A O 1
ATOM 1036 N N . GLU A 1 129 ? -2.611 -10.357 -9.148 1.00 82.25 129 GLU A N 1
ATOM 1037 C CA . GLU A 1 129 ? -2.209 -11.691 -8.647 1.00 82.25 129 GLU A CA 1
ATOM 1038 C C . GLU A 1 129 ? -0.707 -11.980 -8.824 1.00 82.25 129 GLU A C 1
ATOM 1040 O O . GLU A 1 129 ? -0.076 -12.639 -8.000 1.00 82.25 129 GLU A O 1
ATOM 1045 N N . GLU A 1 130 ? -0.082 -11.405 -9.859 1.00 82.12 130 GLU A N 1
ATOM 1046 C CA . GLU A 1 130 ? 1.362 -11.522 -10.081 1.00 82.12 130 GLU A CA 1
ATOM 1047 C C . GLU A 1 130 ? 2.205 -11.014 -8.896 1.00 82.12 130 GLU A C 1
ATOM 1049 O O . GLU A 1 130 ? 3.307 -11.519 -8.668 1.00 82.12 130 GLU A O 1
ATOM 1054 N N . VAL A 1 131 ? 1.706 -10.015 -8.160 1.00 83.06 131 VAL A N 1
ATOM 1055 C CA . VAL A 1 131 ? 2.370 -9.428 -6.986 1.00 83.06 131 VAL A CA 1
ATOM 1056 C C . VAL A 1 131 ? 2.286 -10.357 -5.779 1.00 83.06 131 VAL A C 1
ATOM 1058 O O . VAL A 1 131 ? 3.250 -10.440 -5.014 1.00 83.06 131 VAL A O 1
ATOM 1061 N N . LEU A 1 132 ? 1.182 -11.092 -5.641 1.00 83.50 132 LEU A N 1
ATOM 1062 C CA . LEU A 1 132 ? 0.966 -12.028 -4.538 1.00 83.50 132 LEU A CA 1
ATOM 1063 C C . LEU A 1 132 ? 1.992 -13.170 -4.583 1.00 83.50 132 LEU A C 1
ATOM 1065 O O . LEU A 1 132 ? 2.608 -13.481 -3.562 1.00 83.50 132 LEU A O 1
ATOM 1069 N N . ASP A 1 133 ? 2.249 -13.708 -5.780 1.00 82.81 133 ASP A N 1
ATOM 1070 C CA . ASP A 1 133 ? 3.145 -14.852 -5.985 1.00 82.81 133 ASP A CA 1
ATOM 1071 C C . 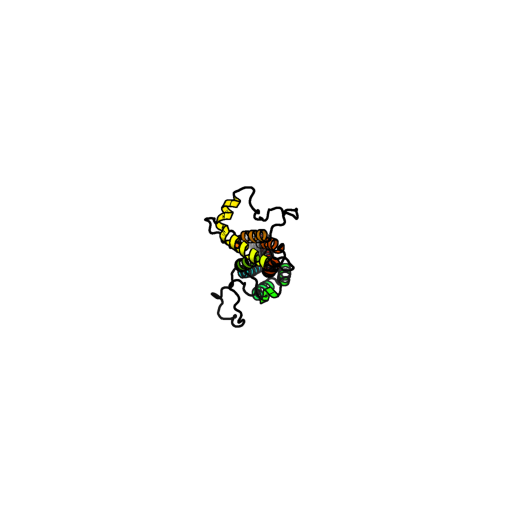ASP A 1 133 ? 4.629 -14.460 -6.080 1.00 82.81 133 ASP A C 1
ATOM 1073 O O . ASP A 1 133 ? 5.517 -15.086 -5.481 1.00 82.81 133 ASP A O 1
ATOM 1077 N N . LYS A 1 134 ? 4.939 -13.442 -6.894 1.00 78.69 134 LYS A N 1
ATOM 1078 C CA . LYS A 1 134 ? 6.331 -13.123 -7.254 1.00 78.69 134 LYS A CA 1
ATOM 1079 C C . LYS A 1 134 ? 6.968 -12.129 -6.290 1.00 78.69 134 LYS A C 1
ATOM 1081 O O . LYS A 1 134 ? 8.182 -12.228 -6.078 1.00 78.69 134 LYS A O 1
ATOM 1086 N N . GLY A 1 135 ? 6.168 -11.263 -5.667 1.00 80.62 135 GLY A N 1
ATOM 1087 C CA . GLY A 1 135 ? 6.635 -10.073 -4.963 1.00 80.62 135 GLY A CA 1
ATOM 1088 C C . GLY A 1 135 ? 6.947 -8.924 -5.928 1.00 80.62 135 GLY A C 1
ATOM 1089 O O . GLY A 1 135 ? 6.940 -9.075 -7.153 1.00 80.62 135 GLY A O 1
ATOM 1090 N N . VAL A 1 136 ? 7.219 -7.751 -5.369 1.00 85.88 136 VAL A N 1
ATOM 1091 C CA . VAL A 1 136 ? 7.466 -6.498 -6.093 1.00 85.88 136 VAL A CA 1
ATOM 1092 C C . VAL A 1 136 ? 8.933 -6.112 -5.941 1.00 85.88 136 VAL A C 1
ATOM 1094 O O . VAL A 1 136 ? 9.588 -6.462 -4.963 1.00 85.88 136 VAL A O 1
ATOM 1097 N N . TYR A 1 137 ? 9.492 -5.383 -6.902 1.00 86.19 137 TYR A N 1
ATOM 1098 C CA . TYR A 1 137 ? 10.819 -4.803 -6.712 1.00 86.19 137 TYR A CA 1
ATOM 1099 C C . TYR A 1 137 ? 10.786 -3.714 -5.643 1.00 86.19 137 TYR A C 1
ATOM 1101 O O . TYR A 1 137 ? 9.983 -2.791 -5.734 1.00 86.19 137 TYR A O 1
ATOM 1109 N N . THR A 1 138 ? 11.703 -3.770 -4.677 1.00 86.06 138 THR A N 1
ATOM 1110 C CA . THR A 1 138 ? 11.833 -2.674 -3.713 1.00 86.06 138 THR A CA 1
ATOM 1111 C C . THR A 1 138 ? 12.359 -1.425 -4.410 1.00 86.06 138 THR A C 1
ATOM 1113 O O . THR A 1 138 ? 13.014 -1.498 -5.461 1.00 86.06 138 THR A O 1
ATOM 1116 N N . ARG A 1 139 ? 12.142 -0.257 -3.798 1.00 83.62 139 ARG A N 1
ATOM 1117 C CA . ARG A 1 139 ? 12.667 1.019 -4.306 1.00 83.62 139 ARG A CA 1
ATOM 1118 C C . ARG A 1 139 ? 14.170 0.934 -4.595 1.00 83.62 139 ARG A C 1
ATOM 1120 O O . ARG A 1 139 ? 14.630 1.301 -5.674 1.00 83.62 139 ARG A O 1
ATOM 1127 N N . GLN A 1 140 ? 14.933 0.368 -3.662 1.00 80.50 140 GLN A N 1
ATOM 1128 C CA . GLN A 1 140 ? 16.377 0.167 -3.807 1.00 80.50 140 GLN A CA 1
ATOM 1129 C C . GLN A 1 140 ? 16.722 -0.791 -4.956 1.00 80.50 140 GLN A C 1
ATOM 1131 O O . GLN A 1 140 ? 17.672 -0.557 -5.708 1.00 80.50 140 GLN A O 1
ATOM 1136 N N . GLY A 1 141 ? 15.924 -1.846 -5.128 1.00 83.38 141 GLY A N 1
ATOM 1137 C CA . GLY A 1 141 ? 16.080 -2.798 -6.219 1.00 83.38 141 GLY A CA 1
ATOM 1138 C C . GLY A 1 141 ? 15.875 -2.186 -7.599 1.00 83.38 141 GLY A C 1
ATOM 1139 O O . GLY A 1 141 ? 16.673 -2.425 -8.513 1.00 83.38 141 GLY A O 1
ATOM 1140 N N . LEU A 1 142 ? 14.854 -1.338 -7.739 1.00 88.38 142 LEU A N 1
ATOM 1141 C CA . LEU A 1 142 ? 14.602 -0.585 -8.967 1.00 88.38 142 LEU A CA 1
ATOM 1142 C C . LEU A 1 142 ? 15.769 0.342 -9.304 1.00 88.38 142 LEU A C 1
ATOM 1144 O O . LEU A 1 142 ? 16.203 0.359 -10.457 1.00 88.38 142 LEU A O 1
ATOM 1148 N N . LEU A 1 143 ? 16.321 1.048 -8.314 1.00 86.44 143 LEU A N 1
ATOM 1149 C CA . LEU A 1 143 ? 17.475 1.933 -8.494 1.00 86.44 143 LEU A CA 1
ATOM 1150 C C . LEU A 1 143 ? 18.718 1.173 -8.960 1.00 86.44 143 LEU A C 1
ATOM 1152 O O . LEU A 1 143 ? 19.381 1.562 -9.927 1.00 86.44 143 LEU A O 1
ATOM 1156 N N . GLN A 1 144 ? 19.034 0.055 -8.314 1.00 84.06 144 GLN A N 1
ATOM 1157 C CA . GLN A 1 144 ? 20.210 -0.722 -8.680 1.00 84.06 144 GLN A CA 1
ATOM 1158 C C . GLN A 1 144 ? 20.082 -1.310 -10.093 1.00 84.06 144 GLN A C 1
ATOM 1160 O O . GLN A 1 144 ? 21.027 -1.237 -10.889 1.00 84.06 144 GLN A O 1
ATOM 1165 N N . ARG A 1 145 ? 18.903 -1.843 -10.439 1.00 86.75 145 ARG A N 1
ATOM 1166 C CA . ARG A 1 145 ? 18.625 -2.343 -11.790 1.00 86.75 145 ARG A CA 1
ATOM 1167 C C . ARG A 1 145 ? 18.649 -1.220 -12.821 1.00 86.75 145 ARG A C 1
ATOM 1169 O O . ARG A 1 145 ? 19.179 -1.429 -13.916 1.00 86.75 145 ARG A O 1
ATOM 1176 N N . PHE A 1 146 ? 18.153 -0.034 -12.467 1.00 88.62 146 PHE A N 1
ATOM 1177 C CA . PHE A 1 146 ? 18.163 1.127 -13.348 1.00 88.62 146 PHE A CA 1
ATOM 1178 C C . PHE A 1 146 ? 19.580 1.464 -13.810 1.00 88.62 146 PHE A C 1
ATOM 1180 O O . PHE A 1 146 ? 19.776 1.738 -14.983 1.00 88.62 146 PHE A O 1
ATOM 1187 N N . ASN A 1 147 ? 20.604 1.349 -12.959 1.00 85.94 147 ASN A N 1
ATOM 1188 C CA . ASN A 1 147 ? 21.985 1.626 -13.374 1.00 85.94 147 ASN A CA 1
ATOM 1189 C C . ASN A 1 147 ? 22.460 0.713 -14.525 1.00 85.94 147 ASN A C 1
ATOM 1191 O O . ASN A 1 147 ? 23.206 1.148 -15.406 1.00 85.94 147 ASN A O 1
ATOM 1195 N N . LYS A 1 148 ? 22.014 -0.551 -14.552 1.00 86.44 148 LYS A N 1
ATOM 1196 C CA . LYS A 1 148 ? 22.296 -1.468 -15.667 1.00 86.44 148 LYS A CA 1
ATOM 1197 C C . LYS A 1 148 ? 21.510 -1.063 -16.914 1.00 86.44 148 LYS A C 1
ATOM 1199 O O . LYS A 1 148 ? 22.109 -0.957 -17.981 1.00 86.44 148 LYS A O 1
ATOM 1204 N N . VAL A 1 149 ? 20.214 -0.793 -16.752 1.00 88.31 149 VAL A N 1
ATOM 1205 C CA . VAL A 1 149 ? 19.298 -0.381 -17.831 1.00 88.31 149 VAL A CA 1
ATOM 1206 C C . VAL A 1 149 ? 19.768 0.919 -18.477 1.00 88.31 149 VAL A C 1
ATOM 1208 O O . VAL A 1 149 ? 19.866 0.989 -19.694 1.00 88.31 149 VAL A O 1
ATOM 1211 N N . TYR A 1 150 ? 20.156 1.904 -17.673 1.00 86.81 150 TYR A N 1
ATOM 1212 C CA . TYR A 1 150 ? 20.721 3.180 -18.091 1.00 86.81 150 TYR A CA 1
ATOM 1213 C C . TYR A 1 150 ? 21.963 2.984 -18.966 1.00 86.81 150 TYR A C 1
ATOM 1215 O O . TYR A 1 150 ? 22.025 3.515 -20.069 1.00 86.81 150 TYR A O 1
ATOM 1223 N N . LYS A 1 151 ? 22.925 2.153 -18.536 1.00 84.56 151 LYS A N 1
ATOM 1224 C CA . LYS A 1 151 ? 24.128 1.849 -19.334 1.00 84.56 151 LYS A CA 1
ATOM 1225 C C . LYS A 1 151 ? 23.773 1.234 -20.685 1.00 84.56 151 LYS A C 1
ATOM 1227 O O . LYS A 1 151 ? 24.293 1.662 -21.712 1.00 84.56 151 LYS A O 1
ATOM 1232 N N . THR A 1 152 ? 22.891 0.237 -20.692 1.00 87.19 152 THR A N 1
ATOM 1233 C CA . THR A 1 152 ? 22.471 -0.430 -21.929 1.00 87.19 152 THR A CA 1
ATOM 1234 C C . THR A 1 152 ? 21.645 0.484 -22.830 1.00 87.19 152 THR A C 1
ATOM 1236 O O . THR A 1 152 ? 21.843 0.466 -24.039 1.00 87.19 152 THR A O 1
ATOM 1239 N N . ALA A 1 153 ? 20.787 1.329 -22.258 1.00 85.69 153 ALA A N 1
ATOM 1240 C CA . ALA A 1 153 ? 19.971 2.284 -22.995 1.00 85.69 153 ALA A CA 1
ATOM 1241 C C . ALA A 1 153 ? 20.832 3.393 -23.613 1.00 85.69 153 ALA A C 1
ATOM 1243 O O . ALA A 1 153 ? 20.654 3.702 -24.786 1.00 85.69 153 ALA A O 1
ATOM 1244 N N . CYS A 1 154 ? 21.831 3.923 -22.894 1.00 82.00 154 CYS A N 1
ATOM 1245 C CA . CYS A 1 154 ? 22.787 4.887 -23.450 1.00 82.00 154 CYS A CA 1
ATOM 1246 C C . CYS A 1 154 ? 23.600 4.293 -24.610 1.00 82.00 154 CYS A C 1
ATOM 1248 O O . CYS A 1 154 ? 23.846 4.973 -25.606 1.00 82.00 154 CYS A O 1
ATOM 1250 N N . ASN A 1 155 ? 23.980 3.015 -24.527 1.00 83.50 155 ASN A N 1
ATOM 1251 C CA . ASN A 1 155 ? 24.701 2.339 -25.611 1.00 83.50 155 ASN A CA 1
ATOM 1252 C C . ASN A 1 155 ? 23.868 2.192 -26.896 1.00 83.50 155 ASN A C 1
ATOM 1254 O O . ASN A 1 155 ? 24.438 1.908 -27.945 1.00 83.50 155 ASN A O 1
ATOM 1258 N N . VAL A 1 156 ? 22.546 2.370 -26.820 1.00 84.62 156 VAL A N 1
ATOM 1259 C CA . VAL A 1 156 ? 21.595 2.141 -27.919 1.00 84.62 156 VAL A CA 1
ATOM 1260 C C . VAL A 1 156 ? 20.707 3.382 -28.171 1.00 84.62 156 VAL A C 1
ATOM 1262 O O . VAL A 1 156 ? 19.756 3.346 -28.944 1.00 84.62 156 VAL A O 1
ATOM 1265 N N . ALA A 1 157 ? 21.024 4.525 -27.558 1.00 80.94 157 ALA A N 1
ATOM 1266 C CA . ALA A 1 157 ? 20.195 5.732 -27.593 1.00 80.94 157 ALA A CA 1
ATOM 1267 C C . ALA A 1 157 ? 20.055 6.360 -28.992 1.00 80.94 157 ALA A C 1
ATOM 1269 O O . ALA A 1 157 ? 19.013 6.932 -29.293 1.00 80.94 157 ALA A O 1
ATOM 1270 N N . LEU A 1 158 ? 21.065 6.226 -29.861 1.00 76.19 158 LEU A N 1
ATOM 1271 C CA . LEU A 1 158 ? 21.027 6.738 -31.245 1.00 76.19 158 LEU A CA 1
ATOM 1272 C C . LEU A 1 158 ? 20.341 5.791 -32.242 1.00 76.19 158 LEU A C 1
ATOM 1274 O O . LEU A 1 158 ? 20.314 6.069 -33.441 1.00 76.19 158 LEU A O 1
ATOM 1278 N N . VAL A 1 159 ? 19.831 4.649 -31.781 1.00 80.31 159 VAL A N 1
ATOM 1279 C CA . VAL A 1 159 ? 19.273 3.613 -32.652 1.00 80.31 159 VAL A CA 1
ATOM 1280 C C . VAL A 1 159 ? 17.754 3.747 -32.720 1.00 80.31 159 VAL A C 1
ATOM 1282 O O . VAL A 1 159 ? 17.043 3.489 -31.746 1.00 80.31 159 VAL A O 1
ATOM 1285 N N . GLY A 1 160 ? 17.265 4.126 -33.903 1.00 73.88 160 GLY A N 1
ATOM 1286 C CA . GLY A 1 160 ? 15.837 4.222 -34.204 1.00 73.88 160 GLY A CA 1
ATOM 1287 C C . GLY A 1 160 ? 15.112 2.870 -34.256 1.00 73.88 160 GLY A C 1
ATOM 1288 O O . GLY A 1 160 ? 15.710 1.801 -34.131 1.00 73.88 160 GLY A O 1
ATOM 1289 N N . GLU A 1 161 ? 13.795 2.925 -34.456 1.00 72.69 161 GLU A N 1
ATOM 1290 C CA . GLU A 1 161 ? 12.879 1.771 -34.403 1.00 72.69 161 GLU A CA 1
ATOM 1291 C C . GLU A 1 161 ? 13.140 0.719 -35.494 1.00 72.69 161 GLU A C 1
ATOM 1293 O O . GLU A 1 161 ? 12.948 -0.471 -35.262 1.00 72.69 161 GLU A O 1
ATOM 1298 N N . THR A 1 162 ? 13.662 1.125 -36.654 1.00 69.25 162 THR A N 1
ATOM 1299 C CA . THR A 1 162 ? 13.969 0.238 -37.792 1.00 69.25 162 THR A CA 1
ATOM 1300 C C . THR A 1 162 ? 15.361 -0.400 -37.727 1.00 69.25 162 THR A C 1
ATOM 1302 O O . THR A 1 162 ? 15.802 -1.017 -38.696 1.00 69.25 162 THR A O 1
ATOM 1305 N N . GLY A 1 163 ? 16.072 -0.243 -36.606 1.00 66.88 163 GLY A N 1
ATOM 1306 C CA . GLY A 1 163 ? 17.489 -0.585 -36.504 1.00 66.88 163 GLY A CA 1
ATOM 1307 C C . GLY A 1 163 ? 18.379 0.443 -37.212 1.00 66.88 163 GLY A C 1
ATOM 1308 O O . GLY A 1 163 ? 17.964 1.142 -38.136 1.00 66.88 163 GLY A O 1
ATOM 1309 N N . GLY A 1 164 ? 19.610 0.578 -36.726 1.00 68.88 164 GLY A N 1
ATOM 1310 C CA . GLY A 1 164 ? 20.601 1.520 -37.244 1.00 68.88 164 GLY A CA 1
ATOM 1311 C C . GLY A 1 164 ? 21.766 0.817 -37.940 1.00 68.88 164 GLY A C 1
ATOM 1312 O O . GLY A 1 164 ? 21.915 -0.403 -37.862 1.00 68.88 164 GLY A O 1
ATOM 1313 N N . SER A 1 165 ? 22.621 1.588 -38.615 1.00 79.75 165 SER A N 1
ATOM 1314 C CA . SER A 1 165 ? 23.868 1.052 -39.166 1.00 79.75 165 SER A CA 1
ATOM 1315 C C . SER A 1 165 ? 24.797 0.581 -38.037 1.00 79.75 165 SER A C 1
ATOM 1317 O O . SER A 1 165 ? 24.745 1.080 -36.917 1.00 79.75 165 SER A O 1
ATOM 1319 N N . LEU A 1 166 ? 25.719 -0.348 -38.306 1.00 81.19 166 LEU A N 1
ATOM 1320 C CA . LEU A 1 166 ? 26.712 -0.764 -37.298 1.00 81.19 166 LEU A CA 1
ATOM 1321 C C . LEU A 1 166 ? 27.517 0.428 -36.741 1.00 81.19 166 LEU A C 1
ATOM 1323 O O . LEU A 1 166 ? 27.940 0.422 -35.585 1.00 81.19 166 LEU A O 1
ATOM 1327 N N . TRP A 1 167 ? 27.669 1.484 -37.544 1.00 79.12 167 TRP A N 1
ATOM 1328 C CA . TRP A 1 167 ? 28.301 2.725 -37.116 1.00 79.12 167 TRP A CA 1
ATOM 1329 C C . TRP A 1 167 ? 27.414 3.508 -36.128 1.00 79.12 167 TRP A C 1
ATOM 1331 O O . TRP A 1 167 ? 27.923 4.027 -35.143 1.00 79.12 167 TRP A O 1
ATOM 1341 N N . SER A 1 168 ? 26.083 3.539 -36.261 1.00 75.81 168 SER A N 1
ATOM 1342 C CA . SER A 1 168 ? 25.248 4.205 -35.242 1.00 75.81 168 SER A CA 1
ATOM 1343 C C . SER A 1 168 ? 25.376 3.545 -33.863 1.00 75.81 168 SER A C 1
ATOM 1345 O O . SER A 1 168 ? 25.434 4.248 -32.857 1.00 75.81 168 SER A O 1
ATOM 1347 N N . TYR A 1 169 ? 25.522 2.216 -33.805 1.00 81.50 169 TYR A N 1
ATOM 1348 C CA . TYR A 1 169 ? 25.807 1.502 -32.552 1.00 81.50 169 TYR A CA 1
ATOM 1349 C C . TYR A 1 169 ? 27.177 1.875 -31.968 1.00 81.50 169 TYR A C 1
ATOM 1351 O O . TYR A 1 169 ? 27.287 2.162 -30.776 1.00 81.50 169 TYR A O 1
ATOM 1359 N N . ALA A 1 170 ? 28.223 1.920 -32.798 1.00 82.69 170 ALA A N 1
ATOM 1360 C CA . ALA A 1 170 ? 29.563 2.280 -32.338 1.00 82.69 170 ALA A CA 1
ATOM 1361 C C . ALA A 1 170 ? 29.670 3.755 -31.894 1.00 82.69 170 ALA A C 1
ATOM 1363 O O . ALA A 1 170 ? 30.340 4.029 -30.897 1.00 82.69 170 ALA A O 1
ATOM 1364 N N . ILE A 1 171 ? 28.969 4.692 -32.550 1.00 79.75 171 ILE A N 1
ATOM 1365 C CA . ILE A 1 171 ? 28.880 6.098 -32.103 1.00 79.75 171 ILE A CA 1
ATOM 1366 C C . ILE A 1 171 ? 28.108 6.189 -30.786 1.00 79.75 171 ILE A C 1
ATOM 1368 O O . ILE A 1 171 ? 28.576 6.853 -29.865 1.00 79.75 171 ILE A O 1
ATOM 1372 N N . SER A 1 172 ? 26.974 5.492 -30.654 1.00 79.75 172 SER A N 1
ATOM 1373 C CA . SER A 1 172 ? 26.190 5.485 -29.412 1.00 79.75 172 SER A CA 1
ATOM 1374 C C . SER A 1 172 ? 26.995 4.959 -28.232 1.00 79.75 172 SER A C 1
ATOM 1376 O O . SER A 1 172 ? 26.982 5.558 -27.160 1.00 79.75 172 SER A O 1
ATOM 1378 N N . TRP A 1 173 ? 27.757 3.886 -28.435 1.00 84.25 173 TRP A N 1
ATOM 1379 C CA . TRP A 1 173 ? 28.661 3.352 -27.422 1.00 84.25 173 TRP A CA 1
ATOM 1380 C C . TRP A 1 173 ? 29.796 4.326 -27.070 1.00 84.25 173 TRP A C 1
ATOM 1382 O O . TRP A 1 173 ? 30.116 4.510 -25.893 1.00 84.25 173 TRP A O 1
ATOM 1392 N N . LEU A 1 174 ? 30.391 4.988 -28.071 1.00 81.38 174 LEU A N 1
ATOM 1393 C CA . LEU A 1 174 ? 31.454 5.974 -27.862 1.00 81.38 174 LEU A CA 1
ATOM 1394 C C . LEU A 1 174 ? 30.942 7.194 -27.078 1.00 81.38 174 LEU A C 1
ATOM 1396 O O . LEU A 1 174 ? 31.582 7.625 -26.118 1.00 81.38 174 LEU A O 1
ATOM 1400 N N . GLN A 1 175 ? 29.773 7.718 -27.454 1.00 77.69 175 GLN A N 1
ATOM 1401 C CA . GLN A 1 175 ? 29.128 8.847 -26.787 1.00 77.69 175 GLN A CA 1
ATOM 1402 C C . GLN A 1 175 ? 28.694 8.482 -25.367 1.00 77.69 175 GLN A C 1
ATOM 1404 O O . GLN A 1 175 ? 28.949 9.255 -24.446 1.00 77.69 175 GLN A O 1
ATOM 1409 N N . ALA A 1 176 ? 28.115 7.294 -25.160 1.00 77.19 176 ALA A N 1
ATOM 1410 C CA . ALA A 1 176 ? 27.769 6.797 -23.832 1.00 77.19 176 ALA A CA 1
ATOM 1411 C C . ALA A 1 176 ? 29.003 6.748 -22.923 1.00 77.19 176 ALA A C 1
ATOM 1413 O O . ALA A 1 176 ? 28.972 7.280 -21.816 1.00 77.19 176 ALA A O 1
ATOM 1414 N N . ARG A 1 177 ? 30.120 6.188 -23.405 1.00 78.81 177 ARG A N 1
ATOM 1415 C CA . ARG A 1 177 ? 31.365 6.102 -22.630 1.00 78.81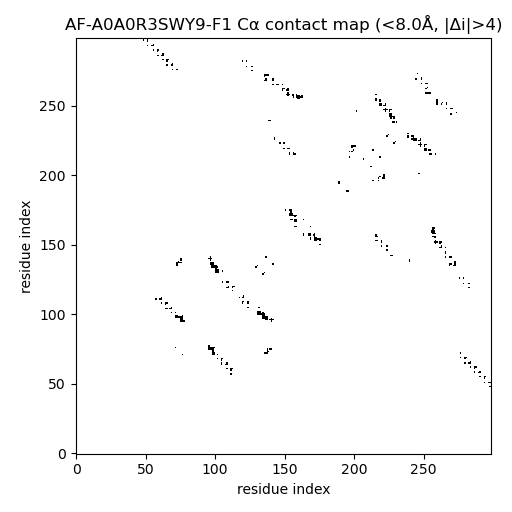 177 ARG A CA 1
ATOM 1416 C C . ARG A 1 177 ? 31.943 7.477 -22.286 1.00 78.81 177 ARG A C 1
ATOM 1418 O O . ARG A 1 177 ? 32.345 7.695 -21.148 1.00 78.81 177 ARG A O 1
ATOM 1425 N N . LEU A 1 178 ? 31.899 8.426 -23.220 1.00 72.25 178 LEU A N 1
ATOM 1426 C CA . LEU A 1 178 ? 32.363 9.798 -22.994 1.00 72.25 178 LEU A CA 1
ATOM 1427 C C . LEU A 1 178 ? 31.455 10.582 -22.026 1.00 72.25 178 LEU A C 1
ATOM 1429 O O . LEU A 1 178 ? 31.940 11.434 -21.282 1.00 72.25 178 LEU A O 1
ATOM 1433 N N . LEU A 1 179 ? 30.153 10.275 -21.987 1.00 64.56 179 LEU A N 1
ATOM 1434 C CA . LEU A 1 179 ? 29.217 10.819 -20.997 1.00 64.56 179 LEU A CA 1
ATOM 1435 C C . LEU A 1 179 ? 29.488 10.290 -19.578 1.00 64.56 179 LEU A C 1
ATOM 1437 O O . LEU A 1 179 ? 29.319 11.047 -18.625 1.00 64.56 179 LEU A O 1
ATOM 1441 N N . PHE A 1 180 ? 29.951 9.041 -19.429 1.00 59.41 180 PHE A N 1
ATOM 1442 C CA . PHE A 1 180 ? 30.370 8.491 -18.131 1.00 59.41 180 PHE A CA 1
ATOM 1443 C C . PHE A 1 180 ? 31.675 9.118 -17.621 1.00 59.41 180 PHE A C 1
ATOM 1445 O O . PHE A 1 180 ? 31.749 9.486 -16.451 1.00 59.41 180 PHE A O 1
ATOM 1452 N N . ASP A 1 181 ? 32.669 9.307 -18.494 1.00 53.84 181 ASP A N 1
ATOM 1453 C CA . ASP A 1 181 ? 33.957 9.913 -18.119 1.00 53.84 181 ASP A CA 1
ATOM 1454 C C . ASP A 1 181 ? 33.855 11.446 -17.923 1.00 53.84 181 ASP A C 1
ATOM 1456 O O . ASP A 1 181 ? 34.637 12.058 -17.193 1.00 53.84 181 ASP A O 1
ATOM 1460 N N . GLY A 1 182 ? 32.867 12.092 -18.554 1.00 46.69 182 GLY A N 1
ATOM 1461 C CA . GLY A 1 182 ? 32.672 13.546 -18.551 1.00 46.69 182 GLY A CA 1
ATOM 1462 C C . GLY A 1 182 ? 31.922 14.130 -17.345 1.00 46.69 182 GLY A C 1
ATOM 1463 O O . GLY A 1 182 ? 31.818 15.358 -17.242 1.00 46.69 182 GLY A O 1
ATOM 1464 N N . LEU A 1 183 ? 31.413 13.302 -16.426 1.00 48.72 183 LEU A N 1
ATOM 1465 C CA . LEU A 1 183 ? 30.646 13.754 -15.252 1.00 48.72 183 LEU A CA 1
ATOM 1466 C C . LEU A 1 183 ? 31.469 14.622 -14.281 1.00 48.72 183 LEU A C 1
ATOM 1468 O O . LEU A 1 183 ? 30.908 15.506 -13.640 1.00 48.72 183 LEU A O 1
ATOM 1472 N N . GLY A 1 184 ? 32.802 14.506 -14.283 1.00 47.19 184 GLY A N 1
ATOM 1473 C CA . GLY A 1 184 ? 33.681 15.451 -13.580 1.00 47.19 184 GLY A CA 1
ATOM 1474 C C . GLY A 1 184 ? 33.781 16.845 -14.228 1.00 47.19 184 GLY A C 1
ATOM 1475 O O . GLY A 1 184 ? 34.142 17.806 -13.555 1.00 47.19 184 GLY A O 1
ATOM 1476 N N . ARG A 1 185 ? 33.457 16.998 -15.525 1.00 44.75 185 ARG A N 1
ATOM 1477 C CA . ARG A 1 185 ? 33.590 18.271 -16.273 1.00 44.75 185 ARG A CA 1
ATOM 1478 C C . ARG A 1 185 ? 32.271 19.022 -16.482 1.00 44.75 185 ARG A C 1
ATOM 1480 O O . ARG A 1 185 ? 32.292 20.245 -16.586 1.00 44.75 185 ARG A O 1
ATOM 1487 N N . ARG A 1 186 ? 31.115 18.346 -16.528 1.00 47.97 186 ARG A N 1
ATOM 1488 C CA . ARG A 1 186 ? 29.823 19.006 -16.828 1.00 47.97 186 ARG A CA 1
ATOM 1489 C C . ARG A 1 186 ? 29.198 19.774 -15.657 1.00 47.97 186 ARG A C 1
ATOM 1491 O O . ARG A 1 186 ? 28.508 20.752 -15.919 1.00 47.97 186 ARG A O 1
ATOM 1498 N N . ARG A 1 187 ? 29.520 19.450 -14.396 1.00 48.50 187 ARG A N 1
ATOM 1499 C CA . ARG A 1 187 ? 29.131 20.271 -13.223 1.00 48.50 187 ARG A CA 1
ATOM 1500 C C . ARG A 1 187 ? 29.804 21.656 -13.227 1.00 48.50 187 ARG A C 1
ATOM 1502 O O . ARG A 1 187 ? 29.287 22.608 -12.653 1.00 48.50 187 ARG A O 1
ATOM 1509 N N . MET A 1 188 ? 30.939 21.785 -13.922 1.00 44.06 188 MET A N 1
ATOM 1510 C CA . MET A 1 188 ? 31.597 23.074 -14.157 1.00 44.06 188 MET A CA 1
ATOM 1511 C C . MET A 1 188 ? 30.917 23.868 -15.285 1.00 44.06 188 MET A C 1
ATOM 1513 O O . MET A 1 188 ? 30.903 25.095 -15.250 1.00 44.06 188 MET A O 1
ATOM 1517 N N . LEU A 1 189 ? 30.319 23.174 -16.260 1.00 41.41 189 LEU A N 1
ATOM 1518 C CA . LEU A 1 189 ? 29.674 23.777 -17.430 1.00 41.41 189 LEU A CA 1
ATOM 1519 C C . LEU A 1 189 ? 28.197 24.139 -17.200 1.00 41.41 189 LEU A C 1
ATOM 1521 O O . LEU A 1 189 ? 27.719 25.069 -17.833 1.00 41.41 189 LEU A O 1
ATOM 1525 N N . SER A 1 190 ? 27.494 23.513 -16.247 1.00 47.75 190 SER A N 1
ATOM 1526 C CA . SER A 1 190 ? 26.132 23.924 -15.849 1.00 47.75 190 SER A CA 1
ATOM 1527 C C . SER A 1 190 ? 26.077 25.276 -15.118 1.00 47.75 190 SER A C 1
ATOM 1529 O O . SER A 1 190 ? 24.994 25.790 -14.859 1.00 47.75 190 SER A O 1
ATOM 1531 N N . ARG A 1 191 ? 27.237 25.870 -14.799 1.00 44.56 191 ARG A N 1
ATOM 1532 C CA . ARG A 1 191 ? 27.367 27.242 -14.279 1.00 44.56 191 ARG A CA 1
ATOM 1533 C C . ARG A 1 191 ? 27.547 28.300 -15.376 1.00 44.56 191 ARG A C 1
ATOM 1535 O O . ARG A 1 191 ? 27.619 29.482 -15.051 1.00 44.56 191 ARG A O 1
ATOM 1542 N N . LEU A 1 192 ? 27.639 27.906 -16.649 1.00 39.25 192 LEU A N 1
ATOM 1543 C CA . LEU A 1 192 ? 27.763 28.833 -17.775 1.00 39.25 192 LEU A CA 1
ATOM 1544 C C . LEU A 1 192 ? 26.409 28.966 -18.494 1.00 39.25 192 LEU A C 1
ATOM 1546 O O . LEU A 1 192 ? 25.912 27.980 -19.042 1.00 39.25 192 LEU A O 1
ATOM 1550 N N . PRO A 1 193 ? 25.798 30.164 -18.516 1.00 33.22 193 PRO A N 1
ATOM 1551 C CA . PRO A 1 193 ? 24.550 30.377 -19.235 1.00 33.22 193 PRO A CA 1
ATOM 1552 C C . PRO A 1 193 ? 24.793 30.219 -20.743 1.00 33.22 193 PRO A C 1
ATOM 1554 O O . PRO A 1 193 ? 25.688 30.849 -21.303 1.00 33.22 193 PRO A O 1
ATOM 1557 N N . GLY A 1 194 ? 23.998 29.370 -21.400 1.00 43.88 194 GLY A N 1
ATOM 1558 C CA . GLY A 1 194 ? 23.960 29.246 -22.864 1.00 43.88 194 GLY A CA 1
ATOM 1559 C C . GLY A 1 194 ? 24.605 27.995 -23.472 1.00 43.88 194 GLY A C 1
ATOM 1560 O O . GLY A 1 194 ? 24.491 27.806 -24.679 1.00 43.88 194 GLY A O 1
ATOM 1561 N N . VAL A 1 195 ? 25.237 27.114 -22.685 1.00 46.47 195 VAL A N 1
ATOM 1562 C CA . VAL A 1 195 ? 25.794 25.842 -23.191 1.00 46.47 195 VAL A CA 1
ATOM 1563 C C . VAL A 1 195 ? 25.424 24.698 -22.250 1.00 46.47 195 VAL A C 1
ATOM 1565 O O . VAL A 1 195 ? 26.221 24.237 -21.439 1.00 46.47 195 VAL A O 1
ATOM 1568 N N . GLY A 1 196 ? 24.190 24.220 -22.342 1.00 43.53 196 GLY A N 1
ATOM 1569 C CA . GLY A 1 196 ? 23.784 23.035 -21.604 1.00 43.53 196 GLY A CA 1
ATOM 1570 C C . GLY A 1 196 ? 22.373 22.628 -21.960 1.00 43.53 196 GLY A C 1
ATOM 1571 O O . GLY A 1 196 ? 21.444 23.406 -21.784 1.00 43.53 196 GLY A O 1
ATOM 1572 N N . THR A 1 197 ? 22.215 21.399 -22.437 1.00 47.62 197 THR A N 1
ATOM 1573 C CA . THR A 1 197 ? 20.953 20.666 -22.333 1.00 47.62 197 THR A CA 1
ATOM 1574 C C . THR A 1 197 ? 20.536 20.704 -20.864 1.00 47.62 197 THR A C 1
ATOM 1576 O O . THR A 1 197 ? 21.179 20.070 -20.023 1.00 47.62 197 THR A O 1
ATOM 1579 N N . THR A 1 198 ? 19.554 21.541 -20.545 1.00 55.38 198 THR A N 1
ATOM 1580 C CA . THR A 1 198 ? 19.036 21.744 -19.193 1.00 55.38 198 THR A CA 1
ATOM 1581 C C . THR A 1 198 ? 18.515 20.412 -18.666 1.00 55.38 198 THR A C 1
ATOM 1583 O O . THR A 1 198 ? 17.721 19.754 -19.337 1.00 55.38 198 THR A O 1
ATOM 1586 N N . LEU A 1 199 ? 18.990 19.979 -17.493 1.00 59.69 199 LEU A N 1
ATOM 1587 C CA . LEU A 1 199 ? 18.414 18.810 -16.831 1.00 59.69 199 LEU A CA 1
ATOM 1588 C C . LEU A 1 199 ? 16.951 19.128 -16.531 1.00 59.69 199 LEU A C 1
ATOM 1590 O O . LEU A 1 199 ? 16.662 20.135 -15.889 1.00 59.69 199 LEU A O 1
ATOM 1594 N N . LEU A 1 200 ? 16.053 18.288 -17.037 1.00 63.59 200 LEU A N 1
ATOM 1595 C CA . LEU A 1 200 ? 14.624 18.442 -16.811 1.00 63.59 200 LEU A CA 1
ATOM 1596 C C . LEU A 1 200 ? 14.347 18.196 -15.328 1.00 63.59 200 LEU A C 1
ATOM 1598 O O . LEU A 1 200 ? 14.626 17.111 -14.816 1.00 63.59 200 LEU A O 1
ATOM 1602 N N . THR A 1 201 ? 13.837 19.215 -14.650 1.00 61.91 201 THR A N 1
ATOM 1603 C CA . THR A 1 201 ? 13.252 19.113 -13.313 1.00 61.91 201 THR A CA 1
ATOM 1604 C C . THR A 1 201 ? 11.738 18.914 -13.441 1.00 61.91 201 THR A C 1
ATOM 1606 O O . THR A 1 201 ? 11.180 19.225 -14.499 1.00 61.91 201 THR A O 1
ATOM 1609 N N . PRO A 1 202 ? 11.050 18.414 -12.399 1.00 57.88 202 PRO A N 1
ATOM 1610 C CA . PRO A 1 202 ? 9.593 18.239 -12.416 1.00 57.88 202 PRO A CA 1
ATOM 1611 C C . PRO A 1 202 ? 8.816 19.496 -12.844 1.00 57.88 202 PRO A C 1
ATOM 1613 O O . PRO A 1 202 ? 7.776 19.372 -13.484 1.00 57.88 202 PRO A O 1
ATOM 1616 N N . ASP A 1 203 ? 9.373 20.681 -12.572 1.00 53.44 203 ASP A N 1
ATOM 1617 C CA . ASP A 1 203 ? 8.784 21.993 -12.879 1.00 53.44 203 ASP A CA 1
ATOM 1618 C C . ASP A 1 203 ? 9.205 22.577 -14.242 1.00 53.44 203 ASP A C 1
ATOM 1620 O O . ASP A 1 203 ? 8.868 23.716 -14.563 1.00 53.44 203 ASP A O 1
ATOM 1624 N N . SER A 1 204 ? 9.994 21.851 -15.041 1.00 59.22 204 SER A N 1
ATOM 1625 C CA . SER A 1 204 ? 10.413 22.348 -16.356 1.00 59.22 204 SER A CA 1
ATOM 1626 C C . SER A 1 204 ? 9.280 22.221 -17.380 1.00 59.22 204 SER A C 1
ATOM 1628 O O . SER A 1 204 ? 8.744 21.135 -17.601 1.00 59.22 204 SER A O 1
ATOM 1630 N N . GLU A 1 205 ? 8.911 23.340 -18.012 1.00 56.66 205 GLU A N 1
ATOM 1631 C CA . GLU A 1 205 ? 7.965 23.355 -19.130 1.00 56.66 205 GLU A CA 1
ATOM 1632 C C . GLU A 1 205 ? 8.526 22.516 -20.286 1.00 56.66 205 GLU A C 1
ATOM 1634 O O . GLU A 1 205 ? 9.665 22.705 -20.728 1.00 56.66 205 GLU A O 1
ATOM 1639 N N . TRP A 1 206 ? 7.727 21.562 -20.769 1.00 54.62 206 TRP A N 1
ATOM 1640 C CA . TRP A 1 206 ? 8.079 20.771 -21.941 1.00 54.62 206 TRP A CA 1
ATOM 1641 C C . TRP A 1 206 ? 8.183 21.700 -23.153 1.00 54.62 206 TRP A C 1
ATOM 1643 O O . TRP A 1 206 ? 7.235 22.437 -23.423 1.00 54.62 206 TRP A O 1
ATOM 1653 N N . PRO A 1 207 ? 9.300 21.692 -23.899 1.00 55.69 207 PRO A N 1
ATOM 1654 C CA . PRO A 1 207 ? 9.421 22.547 -25.068 1.00 55.69 207 PRO A CA 1
ATOM 1655 C C . PRO A 1 207 ? 8.406 22.109 -26.133 1.00 55.69 207 PRO A C 1
ATOM 1657 O O . PRO A 1 207 ? 8.467 20.984 -26.620 1.00 55.69 207 PRO A O 1
ATOM 1660 N N . GLU A 1 208 ? 7.483 23.002 -26.498 1.00 52.94 208 GLU A N 1
ATOM 1661 C CA . GLU A 1 208 ? 6.435 22.744 -27.504 1.00 52.94 208 GLU A CA 1
ATOM 1662 C C . GLU A 1 208 ? 6.990 22.616 -28.941 1.00 52.94 208 GLU A C 1
ATOM 1664 O O . GLU A 1 208 ? 6.314 22.111 -29.835 1.00 52.94 208 GLU A O 1
ATOM 1669 N N . ASP A 1 209 ? 8.242 23.026 -29.171 1.00 54.28 209 ASP A N 1
ATOM 1670 C CA . ASP A 1 209 ? 8.898 22.955 -30.477 1.00 54.28 209 ASP A CA 1
ATOM 1671 C C . ASP A 1 209 ? 9.411 21.530 -30.793 1.00 54.28 209 ASP A C 1
ATOM 1673 O O . ASP A 1 209 ? 10.309 21.027 -30.115 1.00 54.28 209 ASP A O 1
ATOM 1677 N N . GLU A 1 210 ? 8.973 20.916 -31.905 1.00 54.25 210 GLU A N 1
ATOM 1678 C CA . GLU A 1 210 ? 9.483 19.611 -32.400 1.00 54.25 210 GLU A CA 1
ATOM 1679 C C . GLU A 1 210 ? 11.011 19.586 -32.615 1.00 54.25 210 GLU A C 1
ATOM 1681 O O . GLU A 1 210 ? 11.646 18.535 -32.551 1.00 54.25 210 GLU A O 1
ATOM 1686 N N . SER A 1 211 ? 11.629 20.752 -32.832 1.00 53.69 211 SER A N 1
ATOM 1687 C CA . SER A 1 211 ? 13.086 20.900 -32.974 1.00 53.69 211 SER A CA 1
ATOM 1688 C C . SER A 1 211 ? 13.857 20.857 -31.645 1.00 53.69 211 SER A C 1
ATOM 1690 O O . SER A 1 211 ? 15.084 20.763 -31.656 1.00 53.69 211 SER A O 1
ATOM 1692 N N . LYS A 1 212 ? 13.155 20.909 -30.505 1.00 56.62 212 LYS A N 1
ATOM 1693 C CA . LYS A 1 212 ? 13.703 20.865 -29.139 1.00 56.62 212 LYS A CA 1
ATOM 1694 C C . LYS A 1 212 ? 13.303 19.595 -28.384 1.00 56.62 212 LYS A C 1
ATOM 1696 O O . LYS A 1 212 ? 13.427 19.568 -27.159 1.00 56.62 212 LYS A O 1
ATOM 1701 N N . ILE A 1 213 ? 12.834 18.550 -29.076 1.00 58.97 213 ILE A N 1
ATOM 1702 C CA . ILE A 1 213 ? 12.610 17.250 -28.434 1.00 58.97 213 ILE A CA 1
ATOM 1703 C C . ILE A 1 213 ? 13.940 16.830 -27.792 1.00 58.97 213 ILE A C 1
ATOM 1705 O O . ILE A 1 213 ? 14.945 16.721 -28.499 1.00 58.97 213 ILE A O 1
ATOM 1709 N N . PRO A 1 214 ? 13.986 16.648 -26.461 1.00 65.38 214 PRO A N 1
ATOM 1710 C CA . PRO A 1 214 ? 15.224 16.324 -25.780 1.00 65.38 214 PRO A CA 1
ATOM 1711 C C . PRO A 1 214 ? 15.755 14.990 -26.302 1.00 65.38 214 PRO A C 1
ATOM 1713 O O . PRO A 1 214 ? 15.036 13.991 -26.325 1.00 65.38 214 PRO A O 1
ATOM 1716 N N . ASP A 1 215 ? 17.029 14.980 -26.707 1.00 76.75 215 ASP A N 1
ATOM 1717 C CA . ASP A 1 215 ? 17.716 13.762 -27.133 1.00 76.75 215 ASP A CA 1
ATOM 1718 C C . ASP A 1 215 ? 17.505 12.639 -26.109 1.00 76.75 215 ASP A C 1
ATOM 1720 O O . ASP A 1 215 ? 17.493 12.879 -24.896 1.00 76.75 215 ASP A O 1
ATOM 1724 N N . ALA A 1 216 ? 17.448 11.389 -26.575 1.00 78.81 216 ALA A N 1
ATOM 1725 C CA . ALA A 1 216 ? 17.328 10.218 -25.702 1.00 78.81 216 ALA A CA 1
ATOM 1726 C C . ALA A 1 216 ? 18.396 10.203 -24.587 1.00 78.81 216 ALA A C 1
ATOM 1728 O O . ALA A 1 216 ? 18.130 9.779 -23.464 1.00 78.81 216 ALA A O 1
ATOM 1729 N N . PHE A 1 217 ? 19.593 10.737 -24.858 1.00 79.44 217 PHE A N 1
ATOM 1730 C CA . PHE A 1 217 ? 20.627 10.929 -23.840 1.00 79.44 217 PHE A CA 1
ATOM 1731 C C . PHE A 1 217 ? 20.230 11.927 -22.752 1.00 79.44 217 PHE A C 1
ATOM 1733 O O . PHE A 1 217 ? 20.492 11.652 -21.586 1.00 79.44 217 PHE A O 1
ATOM 1740 N N . CYS A 1 218 ? 19.593 13.047 -23.103 1.00 79.88 218 CYS A N 1
ATOM 1741 C CA . CYS A 1 218 ? 19.124 14.040 -22.139 1.00 79.88 218 CYS A CA 1
ATOM 1742 C C . CYS A 1 218 ? 18.075 13.435 -21.206 1.00 79.88 218 CYS A C 1
ATOM 1744 O O . CYS A 1 218 ? 18.246 13.523 -19.991 1.00 79.88 218 CYS A O 1
ATOM 1746 N N . LEU A 1 219 ? 17.079 12.738 -21.767 1.00 82.94 219 LEU A N 1
ATOM 1747 C CA . LEU A 1 219 ? 16.032 12.033 -21.015 1.00 82.94 219 LEU A CA 1
ATOM 1748 C C . LEU A 1 219 ? 16.605 10.971 -20.069 1.00 82.94 219 LEU A C 1
ATOM 1750 O O . LEU A 1 219 ? 16.212 10.879 -18.908 1.00 82.94 219 LEU A O 1
ATOM 1754 N N . LEU A 1 220 ? 17.574 10.181 -20.540 1.00 83.19 220 LEU A N 1
ATOM 1755 C CA . LEU A 1 220 ? 18.243 9.185 -19.703 1.00 83.19 220 LEU A CA 1
ATOM 1756 C C . LEU A 1 220 ? 19.042 9.855 -18.579 1.00 83.19 220 LEU A C 1
ATOM 1758 O O . LEU A 1 220 ? 18.995 9.400 -17.435 1.00 83.19 220 LEU A O 1
ATOM 1762 N N . THR A 1 221 ? 19.785 10.923 -18.883 1.00 82.12 221 THR A N 1
ATOM 1763 C CA . THR 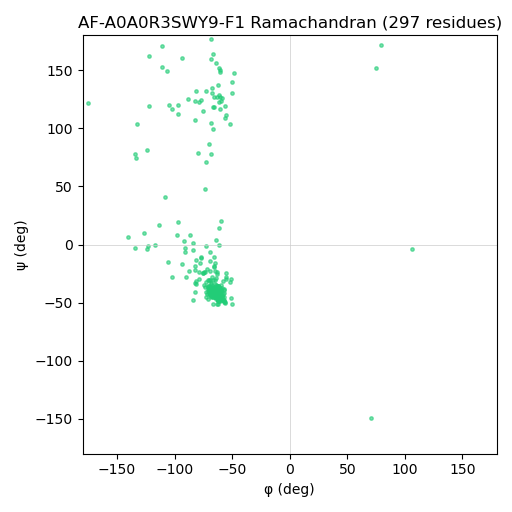A 1 221 ? 20.599 11.624 -17.880 1.00 82.12 221 THR A CA 1
ATOM 1764 C C . THR A 1 221 ? 19.750 12.343 -16.836 1.00 82.12 221 THR A C 1
ATOM 1766 O O . THR A 1 221 ? 20.112 12.308 -15.660 1.00 82.12 221 THR A O 1
ATOM 1769 N N . SER A 1 222 ? 18.612 12.932 -17.220 1.00 82.12 222 SER A N 1
ATOM 1770 C CA . SER A 1 222 ? 17.670 13.535 -16.273 1.00 82.12 222 SER A CA 1
ATOM 1771 C C . SER A 1 222 ? 16.981 12.471 -15.422 1.00 82.12 222 SER A C 1
ATOM 1773 O O . SER A 1 222 ? 16.908 12.634 -14.207 1.00 82.12 222 SER A O 1
ATOM 1775 N N . ALA A 1 223 ? 16.585 11.334 -16.007 1.00 84.50 223 ALA A N 1
ATOM 1776 C CA . ALA A 1 223 ? 16.013 10.218 -15.252 1.00 84.50 223 ALA A CA 1
ATOM 1777 C C . ALA A 1 223 ? 17.011 9.659 -14.226 1.00 84.50 223 ALA A C 1
ATOM 1779 O O . ALA A 1 223 ? 16.647 9.377 -13.087 1.00 84.50 223 ALA A O 1
ATOM 1780 N N . ARG A 1 224 ? 18.295 9.553 -14.593 1.00 84.06 224 ARG A N 1
ATOM 1781 C CA . ARG A 1 224 ? 19.359 9.164 -13.658 1.00 84.06 224 ARG A CA 1
ATOM 1782 C C . ARG A 1 224 ? 19.525 10.169 -12.525 1.00 84.06 224 ARG A C 1
ATOM 1784 O O . ARG A 1 224 ? 19.658 9.739 -11.386 1.00 84.06 224 ARG A O 1
ATOM 1791 N N . ALA A 1 225 ? 19.533 11.464 -12.827 1.00 80.25 225 ALA A N 1
ATOM 1792 C CA . ALA A 1 225 ? 19.676 12.504 -11.812 1.00 80.25 225 ALA A CA 1
ATOM 1793 C C . ALA A 1 225 ? 18.494 12.516 -10.825 1.00 80.25 225 ALA A C 1
ATOM 1795 O O . ALA A 1 225 ? 18.716 12.685 -9.632 1.00 80.25 225 ALA A O 1
ATOM 1796 N N . ALA A 1 226 ? 17.271 12.272 -11.308 1.00 79.81 226 ALA A N 1
ATOM 1797 C CA . ALA A 1 226 ? 16.071 12.174 -10.474 1.00 79.81 226 ALA A CA 1
ATOM 1798 C C . ALA A 1 226 ? 16.064 10.935 -9.561 1.00 79.81 226 ALA A C 1
ATOM 1800 O O . ALA A 1 226 ? 15.617 10.992 -8.422 1.00 79.81 226 ALA A O 1
ATOM 1801 N N . LEU A 1 227 ? 16.572 9.802 -10.054 1.00 81.44 227 LEU A N 1
ATOM 1802 C CA . LEU A 1 227 ? 16.626 8.550 -9.294 1.00 81.44 227 LEU A CA 1
ATOM 1803 C C . LEU A 1 227 ? 17.817 8.472 -8.332 1.00 81.44 227 LEU A C 1
ATOM 1805 O O . LEU A 1 227 ? 17.754 7.789 -7.315 1.00 81.44 227 LEU A O 1
ATOM 1809 N N . MET A 1 228 ? 18.932 9.105 -8.688 1.00 74.88 228 MET A N 1
ATOM 1810 C CA . MET A 1 228 ? 20.187 9.066 -7.943 1.00 74.88 228 MET A CA 1
ATOM 1811 C C . MET A 1 228 ? 20.731 10.488 -7.812 1.00 74.88 228 MET A C 1
ATOM 1813 O O . MET A 1 228 ? 21.693 10.833 -8.510 1.00 74.88 228 MET A O 1
ATOM 1817 N N . PRO A 1 229 ? 20.137 11.324 -6.942 1.00 65.31 229 PRO A N 1
ATOM 1818 C CA . PRO A 1 229 ? 20.738 12.603 -6.618 1.00 65.31 229 PRO A CA 1
ATOM 1819 C C . PRO A 1 229 ? 22.112 12.322 -6.005 1.00 65.31 229 PRO A C 1
ATOM 1821 O O . PRO A 1 229 ? 22.232 11.657 -4.978 1.00 65.31 229 PRO A O 1
ATOM 1824 N N . GLU A 1 230 ? 23.176 12.764 -6.674 1.00 59.44 230 GLU A N 1
ATOM 1825 C CA . GLU A 1 230 ? 24.526 12.678 -6.124 1.00 59.44 230 GLU A CA 1
ATOM 1826 C C . GLU A 1 230 ? 24.577 13.620 -4.913 1.00 59.44 230 GLU A C 1
ATOM 1828 O O . GLU A 1 230 ? 24.658 14.839 -5.060 1.00 59.44 230 GLU A O 1
ATOM 1833 N N . THR A 1 231 ? 24.438 13.066 -3.706 1.00 51.53 231 THR A N 1
ATOM 1834 C CA . THR A 1 231 ? 24.453 13.828 -2.456 1.00 51.53 231 THR A CA 1
ATOM 1835 C C . THR A 1 231 ? 25.871 14.342 -2.191 1.00 51.53 231 THR A C 1
ATOM 1837 O O . THR A 1 231 ? 26.654 13.709 -1.487 1.00 51.53 231 THR A O 1
ATOM 1840 N N . ASP A 1 232 ? 26.214 15.508 -2.742 1.00 48.78 232 ASP A N 1
ATOM 1841 C CA . ASP A 1 232 ? 27.387 16.300 -2.326 1.00 48.78 232 ASP A CA 1
ATOM 1842 C C . ASP A 1 232 ? 27.162 16.979 -0.952 1.00 48.78 232 ASP A C 1
ATOM 1844 O O . ASP A 1 232 ? 28.020 17.705 -0.446 1.00 48.78 232 ASP A O 1
ATOM 1848 N N . THR A 1 233 ? 25.983 16.810 -0.347 1.00 45.81 233 THR A N 1
ATOM 1849 C CA . THR A 1 233 ? 25.602 17.448 0.912 1.00 45.81 233 THR A CA 1
ATOM 1850 C C . THR A 1 233 ? 26.173 16.691 2.108 1.00 45.81 233 THR A C 1
ATOM 1852 O O . THR A 1 233 ? 25.982 15.488 2.229 1.00 45.81 233 THR A O 1
ATOM 1855 N N . ALA A 1 234 ? 26.794 17.406 3.054 1.00 48.91 234 ALA A N 1
ATOM 1856 C CA . ALA A 1 234 ? 27.346 16.856 4.304 1.00 48.91 234 ALA A CA 1
ATOM 1857 C C . ALA A 1 234 ? 26.294 16.254 5.269 1.00 48.91 234 ALA A C 1
ATOM 1859 O O . ALA A 1 234 ? 26.632 15.842 6.378 1.00 48.91 234 ALA A O 1
ATOM 1860 N N . VAL A 1 235 ? 25.023 16.221 4.864 1.00 52.00 235 VAL A N 1
ATOM 1861 C CA . VAL A 1 235 ? 23.927 15.581 5.587 1.00 52.00 235 VAL A CA 1
ATOM 1862 C C . VAL A 1 235 ? 23.728 14.200 4.979 1.00 52.00 235 VAL A C 1
ATOM 1864 O O . VAL A 1 235 ? 23.440 14.082 3.789 1.00 52.00 235 VAL A O 1
ATOM 1867 N N . ASN A 1 236 ? 23.888 13.168 5.804 1.00 50.16 236 ASN A N 1
ATOM 1868 C CA . ASN A 1 236 ? 23.626 11.775 5.456 1.00 50.16 236 ASN A CA 1
ATOM 1869 C C . ASN A 1 236 ? 22.102 11.565 5.361 1.00 50.16 236 ASN A C 1
ATOM 1871 O O . ASN A 1 236 ? 21.480 11.030 6.272 1.00 50.16 236 ASN A O 1
ATOM 1875 N N . VAL A 1 237 ? 21.484 12.126 4.320 1.00 52.56 237 VAL A N 1
ATOM 1876 C CA . VAL A 1 237 ? 20.097 11.834 3.955 1.00 52.56 237 VAL A CA 1
ATOM 1877 C C . VAL A 1 237 ? 20.135 10.546 3.152 1.00 52.56 237 VAL A C 1
ATOM 1879 O O . VAL A 1 237 ? 20.848 10.494 2.150 1.00 52.56 237 VAL A O 1
ATOM 1882 N N . ASP A 1 238 ? 19.389 9.525 3.579 1.00 52.44 238 ASP A N 1
ATOM 1883 C CA . ASP A 1 238 ? 19.274 8.281 2.824 1.00 52.44 238 ASP A CA 1
ATOM 1884 C C . ASP A 1 238 ? 18.789 8.606 1.398 1.00 52.44 238 ASP A C 1
ATOM 1886 O O . ASP A 1 238 ? 17.636 9.014 1.211 1.00 52.44 238 ASP A O 1
ATOM 1890 N N . PRO A 1 239 ? 19.637 8.435 0.364 1.00 53.03 239 PRO A N 1
ATOM 1891 C CA . PRO A 1 239 ? 19.340 8.882 -1.000 1.00 53.03 239 PRO A CA 1
ATOM 1892 C C . PRO A 1 239 ? 18.160 8.119 -1.617 1.00 53.03 239 PRO A C 1
ATOM 1894 O O . PRO A 1 239 ? 17.635 8.495 -2.661 1.00 53.03 239 PRO A O 1
ATOM 1897 N N . THR A 1 240 ? 17.718 7.044 -0.962 1.00 55.25 240 THR A N 1
ATOM 1898 C CA . THR A 1 240 ? 16.584 6.214 -1.359 1.00 55.25 240 THR A CA 1
ATOM 1899 C C . THR A 1 240 ? 15.244 6.892 -1.102 1.00 55.25 240 THR A C 1
ATOM 1901 O O . THR A 1 240 ? 14.273 6.556 -1.777 1.00 55.25 240 THR A O 1
ATOM 1904 N N . ASN A 1 241 ? 15.153 7.848 -0.171 1.00 57.50 241 ASN A N 1
ATOM 1905 C CA . ASN A 1 241 ? 13.878 8.513 0.104 1.00 57.50 241 ASN A CA 1
ATOM 1906 C C . ASN A 1 241 ? 13.567 9.661 -0.876 1.00 57.50 241 ASN A C 1
ATOM 1908 O O . ASN A 1 241 ? 12.409 10.017 -1.050 1.00 57.50 241 ASN A O 1
ATOM 1912 N N . CYS A 1 242 ? 14.583 10.174 -1.578 1.00 55.88 242 CYS A N 1
ATOM 1913 C CA . CYS A 1 242 ? 14.471 11.284 -2.534 1.00 55.88 242 CYS A CA 1
ATOM 1914 C C . CYS A 1 242 ? 14.362 10.842 -4.006 1.00 55.88 242 CYS A C 1
ATOM 1916 O O . CYS A 1 242 ? 14.493 11.672 -4.900 1.00 55.88 242 CYS A O 1
ATOM 1918 N N . ALA A 1 243 ? 14.212 9.542 -4.275 1.00 71.38 243 ALA A N 1
ATOM 1919 C CA . ALA A 1 243 ? 14.153 9.032 -5.640 1.00 71.38 243 ALA A CA 1
ATOM 1920 C C . ALA A 1 243 ? 12.742 9.179 -6.232 1.00 71.38 243 ALA A C 1
ATOM 1922 O O . ALA A 1 243 ? 11.844 8.395 -5.915 1.00 71.38 243 ALA A O 1
ATOM 1923 N N . ASP A 1 244 ? 12.581 10.121 -7.161 1.00 82.62 244 ASP A N 1
ATOM 1924 C CA . ASP A 1 244 ? 11.316 10.369 -7.859 1.00 82.62 244 ASP A CA 1
ATOM 1925 C C . ASP A 1 244 ? 11.106 9.354 -8.995 1.00 82.62 244 ASP A C 1
ATOM 1927 O O . ASP A 1 244 ? 11.337 9.627 -10.180 1.00 82.62 244 ASP A O 1
ATOM 1931 N N . ILE A 1 245 ? 10.667 8.140 -8.638 1.00 87.00 245 ILE A N 1
ATOM 1932 C CA . ILE A 1 245 ? 10.418 7.058 -9.609 1.00 87.00 245 ILE A CA 1
ATOM 1933 C C . ILE A 1 245 ? 9.353 7.466 -10.630 1.00 87.00 245 ILE A C 1
ATOM 1935 O O . ILE A 1 245 ? 9.501 7.165 -11.813 1.00 87.00 245 ILE A O 1
ATOM 1939 N N . GLU A 1 246 ? 8.307 8.179 -10.212 1.00 87.00 246 GLU A N 1
ATOM 1940 C CA . GLU A 1 246 ? 7.242 8.637 -11.111 1.00 87.00 246 GLU A CA 1
ATOM 1941 C C . GLU A 1 246 ? 7.775 9.537 -12.227 1.00 87.00 246 GLU A C 1
ATOM 1943 O O . GLU A 1 246 ? 7.459 9.346 -13.405 1.00 87.00 246 GLU A O 1
ATOM 1948 N N . PHE A 1 247 ? 8.627 10.498 -11.864 1.00 85.94 247 PHE A N 1
ATOM 1949 C CA . PHE A 1 247 ? 9.240 11.406 -12.822 1.00 85.94 247 PHE A CA 1
ATOM 1950 C C . PHE A 1 247 ? 10.169 10.649 -13.775 1.00 85.94 247 PHE A C 1
ATOM 1952 O O . PHE A 1 247 ? 10.100 10.837 -14.992 1.00 85.94 247 PHE A O 1
ATOM 1959 N N . ALA A 1 248 ? 10.960 9.709 -13.254 1.00 88.25 248 ALA A N 1
ATOM 1960 C CA . ALA A 1 248 ? 11.796 8.847 -14.078 1.00 88.25 248 ALA A CA 1
ATOM 1961 C C . ALA A 1 248 ? 10.974 7.993 -15.057 1.00 88.25 248 ALA A C 1
ATOM 1963 O O . ALA A 1 248 ? 11.325 7.905 -16.231 1.00 88.25 248 ALA A O 1
ATOM 1964 N N . VAL A 1 249 ? 9.853 7.411 -14.622 1.00 90.69 249 VAL A N 1
ATOM 1965 C CA . VAL A 1 249 ? 8.953 6.642 -15.496 1.00 90.69 249 VAL A CA 1
ATOM 1966 C C . VAL A 1 249 ? 8.405 7.518 -16.623 1.00 90.69 249 VAL A C 1
ATOM 1968 O O . VAL A 1 249 ? 8.409 7.080 -17.774 1.00 90.69 249 VAL A O 1
ATOM 1971 N N . ARG A 1 250 ? 7.999 8.762 -16.336 1.00 88.56 250 ARG A N 1
ATOM 1972 C CA . ARG A 1 250 ? 7.543 9.712 -17.367 1.00 88.56 250 ARG A CA 1
ATOM 1973 C C . ARG A 1 250 ? 8.644 10.000 -18.388 1.00 88.56 250 ARG A C 1
ATOM 1975 O O . ARG A 1 250 ? 8.401 9.855 -19.583 1.00 88.56 250 ARG A O 1
ATOM 1982 N N . LEU A 1 251 ? 9.857 10.314 -17.936 1.00 86.56 251 LEU A N 1
ATOM 1983 C CA . LEU A 1 251 ? 11.001 10.581 -18.817 1.00 86.56 251 LEU A CA 1
ATOM 1984 C C . LEU A 1 251 ? 11.358 9.377 -19.697 1.00 86.56 251 LEU A C 1
ATOM 1986 O O . LEU A 1 251 ? 11.570 9.517 -20.899 1.00 86.56 251 LEU A O 1
ATOM 1990 N N . LEU A 1 252 ? 11.397 8.178 -19.115 1.00 87.94 252 LEU A N 1
ATOM 1991 C CA . LEU A 1 252 ? 11.731 6.962 -19.855 1.00 87.94 252 LEU A CA 1
ATOM 1992 C C . LEU A 1 252 ? 10.615 6.539 -20.814 1.00 87.94 252 LEU A C 1
ATOM 1994 O O . LEU A 1 252 ? 10.908 5.970 -21.861 1.00 87.94 252 LEU A O 1
ATOM 1998 N N . SER A 1 253 ? 9.352 6.832 -20.492 1.00 89.69 253 SER A N 1
ATOM 1999 C CA . SER A 1 253 ? 8.213 6.532 -21.371 1.00 89.69 253 SER A CA 1
ATOM 2000 C C . SER A 1 253 ? 8.218 7.331 -22.675 1.00 89.69 253 SER A C 1
ATOM 2002 O O . SER A 1 253 ? 7.574 6.933 -23.640 1.00 89.69 253 SER A O 1
ATOM 2004 N N . GLN A 1 254 ? 8.968 8.432 -22.721 1.00 87.75 254 GLN A N 1
ATOM 2005 C CA . GLN A 1 254 ? 9.130 9.258 -23.914 1.00 87.75 254 GLN A CA 1
ATOM 2006 C C . GLN A 1 254 ? 10.315 8.843 -24.789 1.00 87.75 254 GLN A C 1
ATOM 2008 O O . GLN A 1 254 ? 10.495 9.387 -25.881 1.00 87.75 254 GLN A O 1
ATOM 2013 N N . LEU A 1 255 ? 11.135 7.892 -24.330 1.00 85.75 255 LEU A N 1
ATOM 2014 C CA . LEU A 1 255 ? 12.197 7.332 -25.154 1.00 85.75 255 LEU A CA 1
ATOM 2015 C C . LEU A 1 255 ? 11.599 6.674 -26.400 1.00 85.75 255 LEU A C 1
ATOM 2017 O O . LEU A 1 255 ? 10.510 6.104 -26.370 1.00 85.75 255 LEU A O 1
ATOM 2021 N N . ARG A 1 256 ? 12.353 6.713 -27.499 1.00 83.81 256 ARG A N 1
ATOM 2022 C CA . ARG A 1 256 ? 11.986 6.084 -28.774 1.00 83.81 256 ARG A CA 1
ATOM 2023 C C . ARG A 1 256 ? 13.051 5.080 -29.215 1.00 83.81 256 ARG A C 1
ATOM 2025 O O . ARG A 1 256 ? 14.192 5.104 -28.739 1.00 83.81 256 ARG A O 1
ATOM 2032 N N . GLY A 1 257 ? 12.681 4.190 -30.134 1.00 86.00 257 GLY A N 1
ATOM 2033 C CA . GLY A 1 257 ? 13.602 3.208 -30.706 1.00 86.00 257 GLY A CA 1
ATOM 2034 C C . GLY A 1 257 ? 14.015 2.103 -29.736 1.00 86.00 257 GLY A C 1
ATOM 2035 O O . GLY A 1 257 ? 13.267 1.692 -28.849 1.00 86.00 257 GLY A O 1
ATOM 2036 N N . GLN A 1 258 ? 15.235 1.597 -29.906 1.00 84.50 258 GLN A N 1
ATOM 2037 C CA . GLN A 1 258 ? 15.704 0.446 -29.129 1.00 84.50 258 GLN A CA 1
ATOM 2038 C C . GLN A 1 258 ? 16.044 0.786 -27.670 1.00 84.50 258 GLN A C 1
ATOM 2040 O O . GLN A 1 258 ? 15.965 -0.086 -26.805 1.00 84.50 258 GLN A O 1
ATOM 2045 N N . SER A 1 259 ? 16.349 2.050 -27.364 1.00 85.12 259 SER A N 1
ATOM 2046 C CA . SER A 1 259 ? 16.522 2.501 -25.977 1.00 85.12 259 SER A CA 1
ATOM 2047 C C . SER A 1 259 ? 15.229 2.368 -25.158 1.00 85.12 259 SER A C 1
ATOM 2049 O O . SER A 1 259 ? 15.278 1.953 -23.999 1.00 85.12 259 SER A O 1
ATOM 2051 N N . ALA A 1 260 ? 14.075 2.610 -25.790 1.00 87.69 260 ALA A N 1
ATOM 2052 C CA . ALA A 1 260 ? 12.758 2.433 -25.188 1.00 87.69 260 ALA A CA 1
ATOM 2053 C C . ALA A 1 260 ? 12.452 0.956 -24.918 1.00 87.69 260 ALA A C 1
ATOM 2055 O O . ALA A 1 260 ? 11.962 0.620 -23.845 1.00 87.69 260 ALA A O 1
ATOM 2056 N N . ALA A 1 261 ? 12.811 0.061 -25.845 1.00 88.81 261 ALA A N 1
ATOM 2057 C CA . ALA A 1 261 ? 12.631 -1.381 -25.662 1.00 88.81 261 ALA A CA 1
ATOM 2058 C C . ALA A 1 261 ? 13.431 -1.914 -24.459 1.00 88.81 261 ALA A C 1
ATOM 2060 O O . ALA A 1 261 ? 12.919 -2.709 -23.677 1.00 88.81 261 ALA A O 1
ATOM 2061 N N . VAL A 1 262 ? 14.662 -1.429 -24.267 1.00 88.94 262 VAL A N 1
ATOM 2062 C CA . VAL A 1 262 ? 15.500 -1.781 -23.107 1.00 88.94 262 VAL A CA 1
ATOM 2063 C C . VAL A 1 262 ? 14.926 -1.221 -21.800 1.00 88.94 262 VAL A C 1
ATOM 2065 O O . VAL A 1 262 ? 14.988 -1.880 -20.762 1.00 88.94 262 VAL A O 1
ATOM 2068 N N . ALA A 1 263 ? 14.362 -0.011 -21.837 1.00 90.88 263 ALA A N 1
ATOM 2069 C CA . ALA A 1 263 ? 13.729 0.609 -20.676 1.00 90.88 263 ALA A CA 1
ATOM 2070 C C . ALA A 1 263 ? 12.345 0.016 -20.352 1.00 90.88 263 ALA A C 1
ATOM 2072 O O . ALA A 1 263 ? 11.932 0.070 -19.196 1.00 90.88 263 ALA A O 1
ATOM 2073 N N . ALA A 1 264 ? 11.647 -0.578 -21.324 1.00 91.38 264 ALA A N 1
ATOM 2074 C CA . ALA A 1 264 ? 10.266 -1.045 -21.188 1.00 91.38 264 ALA A CA 1
ATOM 2075 C C . ALA A 1 264 ? 10.078 -2.050 -20.045 1.00 91.38 264 ALA A C 1
ATOM 2077 O O . ALA A 1 264 ? 9.123 -1.935 -19.276 1.00 91.38 264 ALA A O 1
ATOM 2078 N N . ASP A 1 265 ? 11.006 -2.995 -19.889 1.00 91.38 265 ASP A N 1
ATOM 2079 C CA . ASP A 1 265 ? 10.932 -3.971 -18.801 1.00 91.38 265 ASP A CA 1
ATOM 2080 C C . ASP A 1 265 ? 11.098 -3.305 -17.433 1.00 91.38 265 ASP A C 1
ATOM 2082 O O . ASP A 1 265 ? 10.371 -3.623 -16.498 1.00 91.38 265 ASP A O 1
ATOM 2086 N N . TRP A 1 266 ? 12.009 -2.335 -17.316 1.00 92.38 266 TRP A N 1
ATOM 2087 C CA . TRP A 1 266 ? 12.164 -1.571 -16.079 1.00 92.38 266 TRP A CA 1
ATOM 2088 C C . TRP A 1 266 ? 10.943 -0.692 -15.791 1.00 92.38 266 TRP A C 1
ATOM 2090 O O . TRP A 1 266 ? 10.507 -0.629 -14.648 1.00 92.38 266 TRP A O 1
ATOM 2100 N N . ILE A 1 267 ? 10.357 -0.060 -16.815 1.00 92.50 267 ILE A N 1
ATOM 2101 C CA . ILE A 1 267 ? 9.142 0.759 -16.684 1.00 92.50 267 ILE A CA 1
ATOM 2102 C C . ILE A 1 267 ? 7.966 -0.093 -16.194 1.00 92.50 267 ILE A C 1
ATOM 2104 O O . ILE A 1 267 ? 7.220 0.355 -15.325 1.00 92.50 267 ILE A O 1
ATOM 2108 N N . ARG A 1 268 ? 7.797 -1.315 -16.721 1.00 92.00 268 ARG A N 1
ATOM 2109 C CA . ARG A 1 268 ? 6.743 -2.243 -16.280 1.00 92.00 268 ARG A CA 1
ATOM 2110 C C . ARG A 1 268 ? 6.879 -2.555 -14.790 1.00 92.00 268 ARG A C 1
ATOM 2112 O O . ARG A 1 268 ? 5.897 -2.484 -14.059 1.00 92.00 268 ARG A O 1
ATOM 2119 N N . ASP A 1 269 ? 8.095 -2.852 -14.348 1.00 90.31 269 ASP A N 1
ATOM 2120 C CA . ASP A 1 269 ? 8.372 -3.192 -12.953 1.00 90.31 269 ASP A CA 1
ATOM 2121 C C . ASP A 1 269 ? 8.256 -1.980 -12.016 1.00 90.31 269 ASP A C 1
ATOM 2123 O O . ASP A 1 269 ? 7.712 -2.099 -10.919 1.00 90.31 269 ASP A O 1
ATOM 2127 N N . ALA A 1 270 ? 8.689 -0.799 -12.463 1.00 91.62 270 ALA A N 1
ATOM 2128 C CA . ALA A 1 270 ? 8.518 0.452 -11.730 1.00 91.62 270 ALA A CA 1
ATOM 2129 C C . ALA A 1 270 ? 7.038 0.835 -11.585 1.00 91.62 270 ALA A C 1
ATOM 2131 O O . ALA A 1 270 ? 6.622 1.264 -10.513 1.00 91.62 270 ALA A O 1
ATOM 2132 N N . ARG A 1 271 ? 6.224 0.638 -12.632 1.00 91.50 271 ARG A N 1
ATOM 2133 C CA . ARG A 1 271 ? 4.777 0.886 -12.574 1.00 91.50 271 ARG A CA 1
ATOM 2134 C C . ARG A 1 271 ? 4.089 -0.036 -11.572 1.00 91.50 271 ARG A C 1
ATOM 2136 O O . ARG A 1 271 ? 3.337 0.459 -10.749 1.00 91.50 271 ARG A O 1
ATOM 2143 N N . ARG A 1 272 ? 4.399 -1.336 -11.590 1.00 89.94 272 ARG A N 1
ATOM 2144 C CA . ARG A 1 272 ? 3.864 -2.299 -10.610 1.00 89.94 272 ARG A CA 1
ATOM 2145 C C . ARG A 1 272 ? 4.209 -1.903 -9.178 1.00 89.94 272 ARG A C 1
ATOM 2147 O O . ARG A 1 272 ? 3.357 -1.970 -8.302 1.00 89.94 272 ARG A O 1
ATOM 2154 N N . PHE A 1 273 ? 5.445 -1.459 -8.945 1.00 90.69 273 PHE A N 1
ATOM 2155 C CA . PHE A 1 273 ? 5.834 -0.932 -7.639 1.00 90.69 273 PHE A CA 1
ATOM 2156 C C . PHE A 1 273 ? 5.001 0.285 -7.237 1.00 90.69 273 PHE A C 1
ATOM 2158 O O . PHE A 1 273 ? 4.515 0.324 -6.114 1.00 90.69 273 PHE A O 1
ATOM 2165 N N . LEU A 1 274 ? 4.802 1.246 -8.142 1.00 90.69 274 LEU A N 1
ATOM 2166 C CA . LEU A 1 274 ? 4.005 2.441 -7.862 1.00 90.69 274 LEU A CA 1
ATOM 2167 C C . LEU A 1 274 ? 2.523 2.124 -7.624 1.00 90.69 274 LEU A C 1
ATOM 2169 O O . LEU A 1 274 ? 1.950 2.673 -6.693 1.00 90.69 274 LEU A O 1
ATOM 2173 N N . GLU A 1 275 ? 1.926 1.219 -8.402 1.00 91.19 275 GLU A N 1
ATOM 2174 C CA . GLU A 1 275 ? 0.539 0.763 -8.218 1.00 91.19 275 GLU A CA 1
ATOM 2175 C C . GLU A 1 275 ? 0.336 0.186 -6.811 1.00 91.19 275 GLU A C 1
ATOM 2177 O O . GLU A 1 275 ? -0.567 0.599 -6.085 1.00 91.19 275 GLU A O 1
ATOM 2182 N N . VAL A 1 276 ? 1.229 -0.714 -6.390 1.00 91.12 276 VAL A N 1
ATOM 2183 C CA . VAL A 1 276 ? 1.164 -1.343 -5.065 1.00 91.12 276 VAL A CA 1
ATOM 2184 C C . VAL A 1 276 ? 1.485 -0.336 -3.961 1.00 91.12 276 VAL A C 1
ATOM 2186 O O . VAL A 1 276 ? 0.798 -0.297 -2.945 1.00 91.12 276 VAL A O 1
ATOM 2189 N N . HIS A 1 277 ? 2.491 0.518 -4.152 1.00 90.69 277 HIS A N 1
ATOM 2190 C CA . HIS A 1 277 ? 2.850 1.548 -3.180 1.00 90.69 277 HIS A CA 1
ATOM 2191 C C . HIS A 1 277 ? 1.700 2.535 -2.954 1.00 90.69 277 HIS A C 1
ATOM 2193 O O . HIS A 1 277 ? 1.374 2.839 -1.810 1.00 90.69 277 HIS A O 1
ATOM 2199 N N . GLN A 1 278 ? 1.042 2.978 -4.027 1.00 91.62 278 GLN A N 1
ATOM 2200 C CA . GLN A 1 278 ? -0.113 3.866 -3.956 1.00 91.62 278 GLN A CA 1
ATOM 2201 C C . GLN A 1 278 ? -1.311 3.181 -3.284 1.00 91.62 278 GLN A C 1
ATOM 2203 O O . GLN A 1 278 ? -1.970 3.804 -2.453 1.00 91.62 278 GLN A O 1
ATOM 2208 N N . ALA A 1 279 ? -1.572 1.906 -3.589 1.00 92.06 279 ALA A N 1
ATOM 2209 C CA . ALA A 1 279 ? -2.621 1.128 -2.930 1.00 92.06 279 ALA A CA 1
ATOM 2210 C C . ALA A 1 279 ? -2.383 1.023 -1.414 1.00 92.06 279 ALA A C 1
ATOM 2212 O O . ALA A 1 279 ? -3.284 1.296 -0.621 1.00 92.06 279 ALA A O 1
ATOM 2213 N N . VAL A 1 280 ? -1.153 0.710 -0.997 1.00 91.50 280 VAL A N 1
ATOM 2214 C CA . VAL A 1 280 ? -0.785 0.628 0.425 1.00 91.50 280 VAL A CA 1
ATOM 2215 C C . VAL A 1 280 ? -0.860 1.991 1.110 1.00 91.50 280 VAL A C 1
ATOM 2217 O O . VAL A 1 280 ? -1.402 2.088 2.207 1.00 91.50 280 VAL A O 1
ATOM 2220 N N . GLN A 1 281 ? -0.396 3.063 0.466 1.00 92.06 281 GLN A N 1
ATOM 2221 C CA . GLN A 1 281 ? -0.533 4.417 1.008 1.00 92.06 281 GLN A CA 1
ATOM 2222 C C . GLN A 1 281 ? -1.999 4.835 1.169 1.00 92.06 281 GLN A C 1
ATOM 2224 O O . GLN A 1 281 ? -2.346 5.452 2.175 1.00 92.06 281 GLN A O 1
ATOM 2229 N N . ALA A 1 282 ? -2.868 4.478 0.220 1.00 93.19 282 ALA A N 1
ATOM 2230 C CA . ALA A 1 282 ? -4.301 4.728 0.325 1.00 93.19 282 ALA A CA 1
ATOM 2231 C C . ALA A 1 282 ? -4.928 3.956 1.499 1.00 93.19 282 ALA A C 1
ATOM 2233 O O . ALA A 1 282 ? -5.710 4.531 2.256 1.00 93.19 282 ALA A O 1
ATOM 2234 N N . LEU A 1 283 ? -4.541 2.691 1.700 1.00 92.19 283 LEU A N 1
ATOM 2235 C CA . LEU A 1 283 ? -4.968 1.884 2.848 1.00 92.19 283 LEU A CA 1
ATOM 2236 C C . LEU A 1 283 ? -4.479 2.462 4.182 1.00 92.19 283 LEU A C 1
ATOM 2238 O O . LEU A 1 283 ? -5.258 2.538 5.130 1.00 92.19 283 LEU A O 1
ATOM 2242 N N . LEU A 1 284 ? -3.223 2.913 4.257 1.00 92.81 284 LEU A N 1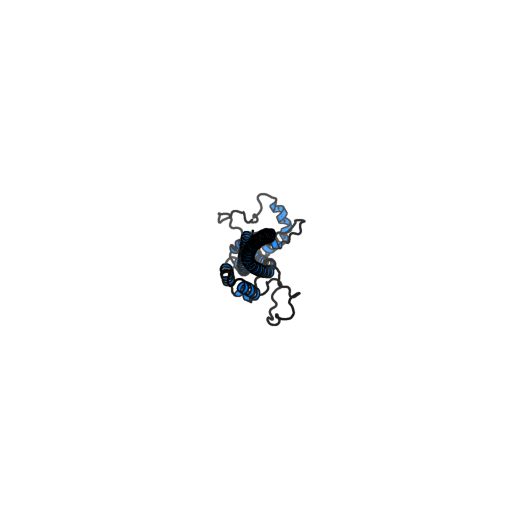
ATOM 2243 C CA . LEU A 1 284 ? -2.676 3.565 5.451 1.00 92.81 284 LEU A CA 1
ATOM 2244 C C . LEU A 1 284 ? -3.427 4.857 5.763 1.00 92.81 284 LEU A C 1
ATOM 2246 O O . LEU A 1 284 ? -3.839 5.065 6.902 1.00 92.81 284 LEU A O 1
ATOM 2250 N N . ALA A 1 285 ? -3.639 5.712 4.759 1.00 93.25 285 ALA A N 1
ATOM 2251 C CA . ALA A 1 285 ? -4.379 6.958 4.921 1.00 93.25 285 ALA A CA 1
ATOM 2252 C C . ALA A 1 285 ? -5.819 6.702 5.387 1.00 93.25 285 ALA A C 1
ATOM 2254 O O . ALA A 1 285 ? -6.303 7.390 6.285 1.00 93.25 285 ALA A O 1
ATOM 2255 N N . TYR A 1 286 ? -6.473 5.680 4.831 1.00 92.31 286 TYR A N 1
ATOM 2256 C CA . TYR A 1 286 ? -7.805 5.251 5.248 1.00 92.31 286 TYR A CA 1
ATOM 2257 C C . TYR A 1 286 ? -7.828 4.759 6.701 1.00 92.31 286 TYR A C 1
ATOM 2259 O O . TYR A 1 286 ? -8.624 5.252 7.499 1.00 92.31 286 TYR A O 1
ATOM 2267 N N . ALA A 1 287 ? -6.925 3.848 7.076 1.00 91.06 287 ALA A N 1
ATOM 2268 C CA . ALA A 1 287 ? -6.843 3.328 8.441 1.00 91.06 287 ALA A CA 1
ATOM 2269 C C . ALA A 1 287 ? -6.547 4.444 9.459 1.00 91.06 287 ALA A C 1
ATOM 2271 O O . ALA A 1 287 ? -7.139 4.479 10.538 1.00 91.06 287 ALA A O 1
ATOM 2272 N N . MET A 1 288 ? -5.686 5.401 9.100 1.00 91.38 288 MET A N 1
ATOM 2273 C CA . MET A 1 288 ? -5.387 6.570 9.928 1.00 91.38 288 MET A CA 1
ATOM 2274 C C . MET A 1 288 ? -6.591 7.502 10.074 1.00 91.38 288 MET A C 1
ATOM 2276 O O . MET A 1 288 ? -6.890 7.928 11.189 1.00 91.38 288 MET A O 1
ATOM 2280 N N . ALA A 1 289 ? -7.305 7.796 8.985 1.00 91.38 289 ALA A N 1
ATOM 2281 C CA . ALA A 1 289 ? -8.515 8.615 9.027 1.00 91.38 289 ALA A CA 1
ATOM 2282 C C . ALA A 1 289 ? -9.596 7.974 9.910 1.00 91.38 289 ALA A C 1
ATOM 2284 O O . ALA A 1 289 ? -10.195 8.651 10.747 1.00 91.38 289 ALA A O 1
ATOM 2285 N N . GLN A 1 290 ? -9.783 6.658 9.792 1.00 88.12 290 GLN A N 1
ATOM 2286 C CA . GLN A 1 290 ? -10.728 5.924 10.624 1.00 88.12 290 GLN A CA 1
ATOM 2287 C C . GLN A 1 290 ? -10.324 5.952 12.104 1.00 88.12 290 GLN A C 1
ATOM 2289 O O . GLN A 1 290 ? -11.164 6.188 12.972 1.00 88.12 290 GLN A O 1
ATOM 2294 N N . ASN A 1 291 ? -9.036 5.779 12.403 1.00 88.06 291 ASN A N 1
ATOM 2295 C CA . ASN A 1 291 ? -8.526 5.855 13.768 1.00 88.06 291 ASN A CA 1
ATOM 2296 C C . ASN A 1 291 ? -8.784 7.244 14.383 1.00 88.06 291 ASN A C 1
ATOM 2298 O O . ASN A 1 291 ? -9.277 7.336 15.504 1.00 88.06 291 ASN A O 1
ATOM 2302 N N . VAL A 1 292 ? -8.538 8.328 13.633 1.00 88.69 292 VAL A N 1
ATOM 2303 C CA . VAL A 1 292 ? -8.847 9.703 14.071 1.00 88.69 292 VAL A CA 1
ATOM 2304 C C . VAL A 1 292 ? -10.345 9.887 14.322 1.00 88.69 292 VAL A C 1
ATOM 2306 O O . VAL A 1 292 ? -10.704 10.416 15.370 1.00 88.69 292 VAL A O 1
ATOM 2309 N N . SER A 1 293 ? -11.218 9.389 13.439 1.00 86.62 293 SER A N 1
ATOM 2310 C CA . SER A 1 293 ? -12.673 9.473 13.653 1.00 86.62 293 SER A CA 1
ATOM 2311 C C . SER A 1 293 ? -13.125 8.747 14.927 1.00 86.62 293 SER A C 1
ATOM 2313 O O . SER A 1 293 ? -13.888 9.296 15.717 1.00 86.62 293 SER A O 1
ATOM 2315 N N . ALA A 1 294 ? -12.558 7.569 15.209 1.00 83.69 294 ALA A N 1
ATOM 2316 C CA . ALA A 1 294 ? -12.833 6.834 16.440 1.00 83.69 294 ALA A CA 1
ATOM 2317 C C . ALA A 1 294 ? -12.289 7.553 17.689 1.00 83.69 294 ALA A C 1
ATOM 2319 O O . ALA A 1 294 ? -12.815 7.377 18.786 1.00 83.69 294 ALA A O 1
ATOM 2320 N N . PHE A 1 295 ? -11.227 8.355 17.563 1.00 83.31 295 PHE A N 1
ATOM 2321 C CA . PHE A 1 295 ? -10.751 9.209 18.654 1.00 83.31 295 PHE A CA 1
ATOM 2322 C C . PHE A 1 295 ? -11.654 10.418 18.898 1.00 83.31 295 PHE A C 1
ATOM 2324 O O . PHE A 1 295 ? -11.829 10.785 20.057 1.00 83.31 295 PHE A O 1
ATOM 2331 N N . GLU A 1 296 ? -12.230 11.016 17.856 1.00 84.88 296 GLU A N 1
ATOM 2332 C CA . GLU A 1 296 ? -13.187 12.118 18.007 1.00 84.88 296 GLU A CA 1
ATOM 2333 C C . GLU A 1 296 ? -14.469 11.660 18.708 1.00 84.88 296 GLU A C 1
ATOM 2335 O O . GLU A 1 296 ? -14.937 12.348 19.606 1.00 84.88 296 GLU A O 1
ATOM 2340 N N . GLU A 1 297 ? -14.983 10.467 18.395 1.00 79.06 297 GLU A N 1
ATOM 2341 C CA . GLU A 1 297 ? -16.164 9.903 19.072 1.00 79.06 297 GLU A CA 1
ATOM 2342 C C . GLU A 1 297 ? -15.928 9.576 20.560 1.00 79.06 297 GLU A C 1
ATOM 2344 O O . GLU A 1 297 ? -16.882 9.454 21.329 1.00 79.06 297 GLU A O 1
ATOM 2349 N N . ARG A 1 298 ? -14.665 9.438 20.990 1.00 73.31 298 ARG A N 1
ATOM 2350 C CA . ARG A 1 298 ? -14.302 9.193 22.398 1.00 73.31 298 ARG A CA 1
ATOM 2351 C C . ARG A 1 298 ? -14.257 10.452 23.266 1.00 73.31 298 ARG A C 1
ATOM 2353 O O . ARG A 1 298 ? -14.240 10.297 24.492 1.00 73.31 298 ARG A O 1
ATOM 2360 N N . LEU A 1 299 ? -14.091 11.634 22.667 1.00 67.75 299 LEU A N 1
ATOM 2361 C CA . LEU A 1 299 ? -13.878 12.911 23.364 1.00 67.75 299 LEU A CA 1
ATOM 2362 C C . LEU A 1 299 ? -15.204 13.589 23.719 1.00 67.75 299 LEU A C 1
ATOM 2364 O O . LEU A 1 299 ? -15.274 14.109 24.857 1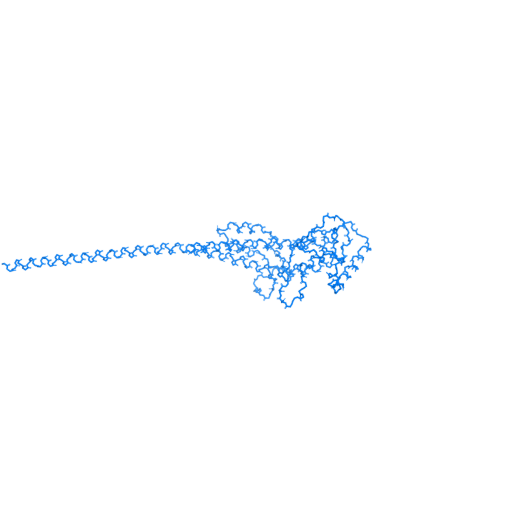.00 67.75 299 LEU A O 1
#

Foldseek 3Di:
DVVVVVVVVVVVVVVVVVVVVVVVVVVVVVVVVVVVVVVVVVVVVVVLLVVLVVLLVLLVQLLVLLVVLLCLQAQFDDPPPPDPPPPPPDPDCQPSFFGDQSQVSLVSNVVSCPPPNPPSVVLSVVQDPCCNPNGAGHLVRLLVVLVVLLLVLQLCQQAAAVGDDPVSSVVSNVVSVCVVVCPVPVVVVVPDPPDDPDQDDPPDDDPPDPVPPPRSNSLSVSLNCLQAVPCPDPDPDPRSVRRPLVSSLVSLCPRGHVSNVSCVVSSVRSVSSVSVSVSSVVSNVVSVVSSVVSVVSND

=== Feature glossary ===
Feature key, reading from the visual/contextual features back to the raw sequence:

Rendered structure images. Structure images are PyMOL renders from six orthogonal camera directions. Cartoon representation draws helices as coils and strands as arrows; sticks shows the backbone as bonds; surface shows the solvent-excluded envelope. Rainbow coloring maps sequence position to hue (blue→red, N→C); chain coloring assigns a distinct color per polypeptide.

Contact-map, Ramachandran, and PAE plots. Three diagnostic plots accompany the record. The Cα contact map visualizes the tertiary structure as a 2D adjacency matrix (8 Å cutoff, sequence-local contacts suppressed). The Ramachandran plot shows the distribution of backbone (φ, ψ) torsions, with points in the α and β basins reflecting secondary structure content. The PAE plot shows AlphaFold's inter-residue confidence as a color matrix.

InterPro / GO / CATH / organism. The annotation block draws on four external resources. InterPro: which protein families and domains the sequence belongs to. GO: standardized terms for what the protein does, what process it participates in, and where in the cell it acts. CATH: which structural fold it has in the C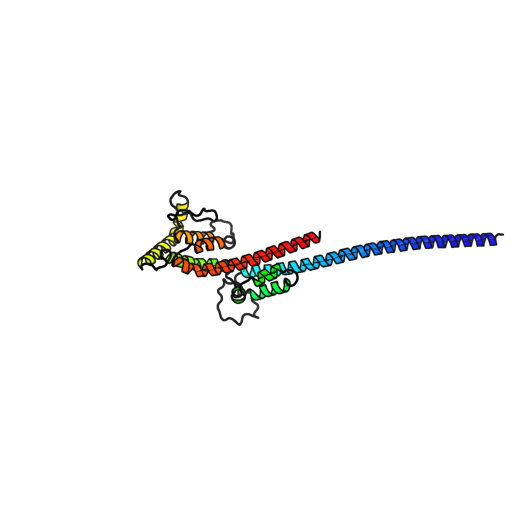ATH hierarchy. Organism: the species of origin.

Nearest PDB structures. Structural nearest neighbors (via Foldseek easy-search vs the PDB). Reported per hit: target PDB id, E-value, and alignment TM-score. A TM-score above ~0.5 is the conventional threshold for 'same fold'.

Predicted aligned error. Predicted aligned error is AlphaFold's pairwise confidence. Unlike pLDDT (per-residue), PAE is per-residue-pair and captures whether two parts of the structure are correctly placed relative to each other. Units are ångströms of expected positional error.

Solvent-accessible surface area. SASA measures how much of the protein is reachable by solvent. It is computed by rolling a water-sized probe over the atomic surface and summing the exposed area (Å²). Per-residue SASA distinguishes core (buried, low SASA) from surface (exposed, high SASA) residues; total SASA is a whole-molecule size measure.

B-factor. Crystallographic B-factors measure how much each atom's electron density is smeared out, in Å². They rise in mobile loops and surface residues and fall in the buried interior. In AlphaFold models this column is repurposed to hold pLDDT instead.

pLDDT. For AlphaFold models, the B-factor field carries pLDDT — the model's own estimate of local accuracy on a 0–100 scale. Regions with pLDDT<50 should be treated as essentially unmodeled; they often correspond to intrinsically disordered segments.

Backbone torsions (φ/ψ). φ (phi) and ψ (psi) are the two rotatable backbone dihedrals per residue: φ is the C(i-1)–N–Cα–C torsion, ψ is the N–Cα–C–N(i+1) torsion, both in degrees on (−180°, 180°]. α-helical residues cluster near (−60°, −45°); β-strand residues near (−120°, +130°). A Ramachandran plot is simply a scatter of (φ, ψ) for every residue.

Radius of gyration, Cα contacts, bounding box. Radius of gyration (Rg) is the root-mean-square distance of Cα atoms from their centroid — a single number for overall size and compactness. A globular domain of N residues has Rg ≈ 2.2·N^0.38 Å; an extended or disordered chain has a much larger Rg. The Cα contact count is the number of residue pairs whose Cα atoms are within 8 Å and are more than four positions apart in sequence — a standard proxy for tertiary packing density. The bounding box is the smallest axis-aligned box enclosing all Cα atoms.

Secondary structure (3-state, P-SEA). Three-state secondary structure (P-SEA) collapses the eight DSSP classes into helix (a), strand (b), and coil (c). P-SEA assigns these from Cα geometry alone — distances and angles — without requiring backbone oxygens, so it works on any Cα trace.

Secondary structure (8-state, DSSP). Secondary structure is the local, repeating backbone conformation. DSSP classifies it into eight states by reading the hydrogen-bond network: three helix types (H, G, I), two β types (E, B), two non-regular types (T, S), and unstructured coil (-).

Foldseek 3Di. The Foldseek 3Di string encodes local tertiary geometry as a 20-letter alphabet — one character per residue — derived from the relative positions of nearby Cα atoms. Unlike the amino-acid sequence, 3Di is a direct function of the 3D structure, so two proteins with the same fold have similar 3Di strings even at low sequence identity.

mmCIF coordinates. Structure coordinates are given as an mmCIF _atom_site loop: one row per atom with element, residue name, chain id, sequence number, and x/y/z position in Å. Only the four main-chain atoms per residue are included here; side chains are omitted to keep the record compact.

Sequence. This is the polypeptide sequence — one letter per residue, N-terminus first. Length ranges from a few dozen residues for small domains to over a thousand for large multi-domain proteins.